Protein AF-N0D622-F1 (afdb_monomer_lite)

Structure (mmCIF, N/CA/C/O backbone):
data_AF-N0D622-F1
#
_entry.id   AF-N0D622-F1
#
loop_
_atom_site.group_PDB
_atom_site.id
_atom_site.type_symbol
_atom_site.label_atom_id
_atom_site.label_alt_id
_atom_site.label_comp_id
_atom_site.label_asym_id
_atom_site.label_entity_id
_atom_site.label_seq_id
_atom_site.pdbx_PDB_ins_code
_atom_site.Cartn_x
_atom_site.Cartn_y
_atom_site.Cartn_z
_atom_site.occupancy
_atom_site.B_iso_or_equiv
_atom_site.auth_seq_id
_atom_site.auth_comp_id
_atom_site.auth_asym_id
_atom_site.auth_atom_id
_atom_site.pdbx_PDB_model_num
ATOM 1 N N . MET A 1 1 ? -23.184 18.259 -24.885 1.00 48.34 1 MET A N 1
ATOM 2 C CA . MET A 1 1 ? -22.056 17.321 -24.709 1.00 48.34 1 MET A CA 1
ATOM 3 C C . MET A 1 1 ? -21.082 17.607 -25.826 1.00 48.34 1 MET A C 1
ATOM 5 O O . MET A 1 1 ? -21.493 17.580 -26.978 1.00 48.34 1 MET A O 1
ATOM 9 N N . ASP A 1 2 ? -19.873 18.021 -25.473 1.00 56.88 2 ASP A N 1
ATOM 10 C CA . ASP A 1 2 ? -18.896 18.590 -26.399 1.00 56.88 2 ASP A CA 1
ATOM 11 C C . ASP A 1 2 ? -18.140 17.472 -27.133 1.00 56.88 2 ASP A C 1
ATOM 13 O O . ASP A 1 2 ? -17.389 16.703 -26.532 1.00 56.88 2 ASP A O 1
ATOM 17 N N . THR A 1 3 ? -18.382 17.340 -28.437 1.00 60.12 3 THR A N 1
ATOM 18 C CA . THR A 1 3 ? -17.798 16.299 -29.298 1.00 60.12 3 THR A CA 1
ATOM 19 C C . THR A 1 3 ? -16.279 16.418 -29.430 1.00 60.12 3 THR A C 1
ATOM 21 O O . THR A 1 3 ? -15.625 15.440 -29.786 1.00 60.12 3 THR A O 1
ATOM 24 N N . SER A 1 4 ? -15.716 17.592 -29.121 1.00 67.75 4 SER A N 1
ATOM 25 C CA . SER A 1 4 ? -14.272 17.848 -29.141 1.00 67.75 4 SER A CA 1
ATOM 26 C C . SER A 1 4 ? -13.534 17.079 -28.034 1.00 67.75 4 SER A C 1
ATOM 28 O O . SER A 1 4 ? -12.530 16.417 -28.299 1.00 67.75 4 SER A O 1
ATOM 30 N N . SER A 1 5 ? -14.094 17.060 -26.816 1.00 71.38 5 SER A N 1
ATOM 31 C CA . SER A 1 5 ? -13.523 16.352 -25.656 1.00 71.38 5 SER A CA 1
ATOM 32 C C . SER A 1 5 ? -13.467 14.842 -25.886 1.00 71.38 5 SER A C 1
ATOM 34 O O . SER A 1 5 ? -12.430 14.218 -25.699 1.00 71.38 5 SER A O 1
ATOM 36 N N . ALA A 1 6 ? -14.556 14.256 -26.393 1.00 71.50 6 ALA A N 1
ATOM 37 C CA . ALA A 1 6 ? -14.631 12.814 -26.626 1.00 71.50 6 ALA A CA 1
ATOM 38 C C . ALA A 1 6 ? -13.652 12.327 -27.711 1.00 71.50 6 ALA A C 1
ATOM 40 O O . ALA A 1 6 ? -13.187 11.186 -27.667 1.00 71.50 6 ALA A O 1
ATOM 41 N N . HIS A 1 7 ? -13.335 13.172 -28.699 1.00 73.62 7 HIS A N 1
ATOM 42 C CA . HIS A 1 7 ? -12.338 12.834 -29.712 1.00 73.62 7 HIS A CA 1
ATOM 43 C C . HIS A 1 7 ? -10.916 12.869 -29.137 1.00 73.62 7 HIS A C 1
ATOM 45 O O . HIS A 1 7 ? -10.130 11.962 -29.419 1.00 73.62 7 HIS A O 1
ATOM 51 N N . GLN A 1 8 ? -10.614 13.869 -28.306 1.00 74.94 8 GLN A N 1
ATOM 52 C CA . GLN A 1 8 ? -9.326 14.012 -27.633 1.00 74.94 8 GLN A CA 1
ATOM 53 C C . GLN A 1 8 ? -9.056 12.846 -26.668 1.00 74.94 8 GLN A C 1
ATOM 55 O O . GLN A 1 8 ? -7.993 12.230 -26.756 1.00 74.94 8 GLN A O 1
ATOM 60 N N . ASP A 1 9 ? -10.047 12.460 -25.859 1.00 81.44 9 ASP A N 1
ATOM 61 C CA . ASP A 1 9 ? -9.951 11.321 -24.933 1.00 81.44 9 ASP A CA 1
ATOM 62 C C . ASP A 1 9 ? -9.655 10.006 -25.675 1.00 81.44 9 ASP A C 1
ATOM 64 O O . ASP A 1 9 ? -8.884 9.157 -25.221 1.00 81.44 9 ASP A O 1
ATOM 68 N N . ARG A 1 10 ? -10.244 9.833 -26.866 1.00 84.19 10 ARG A N 1
ATOM 69 C CA . ARG A 1 10 ? -10.046 8.638 -27.694 1.00 84.19 10 ARG A CA 1
ATOM 70 C C . ARG A 1 10 ? -8.637 8.554 -28.274 1.00 84.19 10 ARG A C 1
ATOM 72 O O . ARG A 1 10 ? -8.064 7.465 -28.328 1.00 84.19 10 ARG A O 1
ATOM 79 N N . GLU A 1 11 ? -8.090 9.679 -28.719 1.00 86.69 11 GLU A N 1
ATOM 80 C CA . GLU A 1 11 ? -6.720 9.742 -29.232 1.00 86.69 11 GLU A CA 1
ATOM 81 C C . GLU A 1 11 ? -5.693 9.534 -28.116 1.00 86.69 11 GLU A C 1
ATOM 83 O O . GLU A 1 11 ? -4.704 8.828 -28.313 1.00 86.69 11 GLU A O 1
ATOM 88 N N . GLU A 1 12 ? -5.945 10.067 -26.922 1.00 86.19 12 GLU A N 1
ATOM 89 C CA . GLU A 1 12 ? -5.096 9.841 -25.752 1.00 86.19 12 GLU A CA 1
ATOM 90 C C . GLU A 1 12 ? -5.105 8.369 -25.315 1.00 86.19 12 GLU 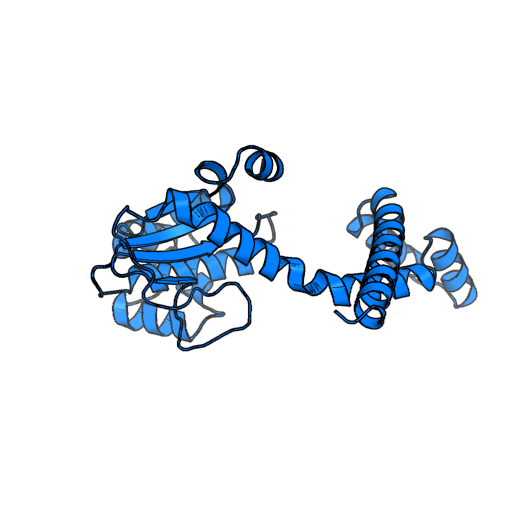A C 1
ATOM 92 O O . GLU A 1 12 ? -4.042 7.763 -25.156 1.00 86.19 12 GLU A O 1
ATOM 97 N N . ALA A 1 13 ? -6.285 7.743 -25.248 1.00 87.31 13 ALA A N 1
ATOM 98 C CA . ALA A 1 13 ? -6.411 6.315 -24.961 1.00 87.31 13 ALA A CA 1
ATOM 99 C C . ALA A 1 13 ? -5.669 5.447 -25.992 1.00 87.31 13 ALA A C 1
ATOM 101 O O . ALA A 1 13 ? -5.009 4.467 -25.637 1.00 87.31 13 ALA A O 1
ATOM 102 N N . LYS A 1 14 ? -5.729 5.821 -27.276 1.00 91.88 14 LYS A N 1
ATOM 103 C CA . LYS A 1 14 ? -5.003 5.127 -28.343 1.00 91.88 14 LYS A CA 1
ATOM 104 C C . LYS A 1 14 ? -3.488 5.270 -28.183 1.00 91.88 14 LYS A C 1
ATOM 106 O O . LYS A 1 14 ? -2.782 4.270 -28.288 1.00 91.88 14 LYS A O 1
ATOM 111 N N . ARG A 1 15 ? -2.988 6.477 -27.886 1.00 90.88 15 ARG A N 1
ATOM 112 C CA . ARG A 1 15 ? -1.558 6.715 -27.609 1.00 90.88 15 ARG A CA 1
ATOM 113 C C . ARG A 1 15 ? -1.070 5.879 -26.432 1.00 90.88 15 ARG A C 1
ATOM 115 O O . ARG A 1 15 ? -0.032 5.232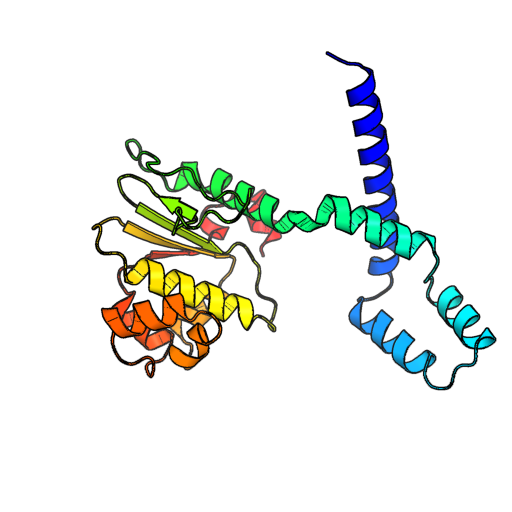 -26.545 1.00 90.88 15 ARG A O 1
ATOM 122 N N . LEU A 1 16 ? -1.838 5.838 -25.344 1.00 92.56 16 LEU A N 1
ATOM 123 C CA . LEU A 1 16 ? -1.512 5.019 -24.183 1.00 92.56 16 LEU A CA 1
ATOM 124 C C . LEU A 1 16 ? -1.490 3.525 -24.527 1.00 92.56 16 LEU A C 1
ATOM 126 O O . LEU A 1 16 ? -0.548 2.829 -24.159 1.00 92.56 16 LEU A O 1
ATOM 130 N N . SER A 1 17 ? -2.489 3.031 -25.263 1.00 94.06 17 SER A N 1
ATOM 131 C CA . SER A 1 17 ? -2.535 1.627 -25.683 1.00 94.06 17 SER A CA 1
ATOM 132 C C . SER A 1 17 ? -1.315 1.242 -26.521 1.00 94.06 17 SER A C 1
ATOM 134 O O . SER A 1 17 ? -0.745 0.175 -26.303 1.00 94.06 17 SER A O 1
ATOM 136 N N . THR A 1 18 ? -0.897 2.101 -27.455 1.00 95.12 18 THR A N 1
ATOM 137 C CA . THR A 1 18 ? 0.317 1.877 -28.250 1.00 95.12 18 THR A CA 1
ATOM 138 C C . THR A 1 18 ? 1.559 1.867 -27.363 1.00 95.12 18 THR A C 1
ATOM 140 O O . THR A 1 18 ? 2.354 0.935 -27.447 1.00 95.12 18 THR A O 1
ATOM 143 N N . ALA A 1 19 ? 1.698 2.849 -26.467 1.00 94.69 19 ALA A N 1
ATOM 144 C CA . ALA A 1 19 ? 2.833 2.940 -25.553 1.00 94.69 19 ALA A CA 1
ATOM 145 C C . ALA A 1 19 ? 2.953 1.696 -24.656 1.00 94.69 19 ALA A C 1
ATOM 147 O O . ALA A 1 19 ? 4.032 1.123 -24.518 1.00 94.69 19 ALA A O 1
ATOM 148 N N . VAL A 1 20 ? 1.836 1.227 -24.091 1.00 95.06 20 VAL A N 1
ATOM 149 C CA . VAL A 1 20 ? 1.795 -0.016 -23.306 1.00 95.06 20 VAL A CA 1
ATOM 150 C C . VAL A 1 20 ? 2.178 -1.220 -24.165 1.00 95.06 20 VAL A C 1
ATOM 152 O O . VAL A 1 20 ? 2.920 -2.074 -23.689 1.00 95.06 20 VAL A O 1
ATOM 155 N N . GLY A 1 21 ? 1.734 -1.279 -25.424 1.00 95.75 21 GLY A N 1
ATOM 156 C CA . GLY A 1 21 ? 2.122 -2.330 -26.368 1.00 95.75 21 GLY A CA 1
ATOM 157 C C . GLY A 1 21 ? 3.634 -2.396 -26.606 1.00 95.75 21 GLY A C 1
ATOM 158 O O . GLY A 1 21 ? 4.215 -3.474 -26.505 1.00 95.75 21 GLY A O 1
ATOM 159 N N . VAL A 1 22 ? 4.283 -1.249 -26.837 1.00 95.50 22 VAL A N 1
ATOM 160 C CA . VAL A 1 22 ? 5.747 -1.153 -27.013 1.00 95.50 22 VAL A CA 1
ATOM 161 C C . VAL A 1 22 ? 6.488 -1.631 -25.761 1.00 95.50 22 VAL A C 1
ATOM 163 O O . VAL A 1 22 ? 7.429 -2.420 -25.849 1.00 95.50 22 VAL A O 1
ATOM 166 N N . LEU A 1 23 ? 6.046 -1.194 -24.577 1.00 94.62 23 LEU A N 1
ATOM 167 C CA . LEU A 1 23 ? 6.647 -1.620 -23.311 1.00 94.62 23 LEU A CA 1
ATOM 168 C C . LEU A 1 23 ? 6.444 -3.117 -23.055 1.00 94.62 23 LEU A C 1
ATOM 170 O O . LEU A 1 23 ? 7.360 -3.783 -22.576 1.00 94.62 23 LEU A O 1
ATOM 174 N N . ALA A 1 24 ? 5.264 -3.650 -23.375 1.00 93.88 24 ALA A N 1
ATOM 175 C CA . ALA A 1 24 ? 4.956 -5.064 -23.216 1.00 93.88 24 ALA A CA 1
ATOM 176 C C . ALA A 1 24 ? 5.825 -5.940 -24.130 1.00 93.88 24 ALA A C 1
ATOM 178 O O . ALA A 1 24 ? 6.366 -6.934 -23.647 1.00 93.88 24 ALA A O 1
ATOM 179 N N . ASP A 1 25 ? 6.022 -5.559 -25.400 1.00 93.69 25 ASP A N 1
ATOM 180 C CA . ASP A 1 25 ? 6.933 -6.271 -26.310 1.00 93.69 25 ASP A CA 1
ATOM 181 C C . ASP A 1 25 ? 8.351 -6.319 -25.734 1.00 93.69 25 ASP A C 1
ATOM 183 O O . ASP A 1 25 ? 8.925 -7.399 -25.588 1.00 93.69 25 ASP A O 1
ATOM 187 N N . PHE A 1 26 ? 8.881 -5.169 -25.303 1.00 93.00 26 PHE A N 1
ATOM 188 C CA . PHE A 1 26 ? 10.213 -5.088 -24.707 1.00 93.00 26 PHE A CA 1
ATOM 189 C C . PHE A 1 26 ? 10.352 -5.980 -23.461 1.00 93.00 26 PHE A C 1
ATOM 191 O O . PHE A 1 26 ? 11.300 -6.758 -23.353 1.00 93.00 26 PHE A O 1
ATOM 198 N N . LEU A 1 27 ? 9.387 -5.908 -22.536 1.00 92.31 27 LEU A N 1
ATOM 199 C CA . LEU A 1 27 ? 9.393 -6.676 -21.285 1.00 92.31 27 LEU A CA 1
ATOM 200 C C . LEU A 1 27 ? 9.145 -8.179 -21.486 1.00 92.31 27 LEU A C 1
ATOM 202 O O . LEU A 1 27 ? 9.518 -8.973 -20.623 1.00 92.31 27 LEU A O 1
ATOM 206 N N . SER A 1 28 ? 8.525 -8.585 -22.597 1.00 92.75 28 SER A N 1
ATOM 207 C CA . SER A 1 28 ? 8.244 -9.996 -22.893 1.00 92.75 28 SER A CA 1
ATOM 208 C C . SER A 1 28 ? 9.483 -10.789 -23.322 1.00 92.75 28 SER A C 1
ATOM 210 O O . SER A 1 28 ? 9.522 -12.007 -23.158 1.00 92.75 28 SER A O 1
ATOM 212 N N . ARG A 1 29 ? 10.513 -10.108 -23.840 1.00 89.81 29 ARG A N 1
ATOM 213 C CA . ARG A 1 29 ? 11.723 -10.738 -24.395 1.00 89.81 29 ARG A CA 1
ATOM 214 C C . ARG A 1 29 ? 12.601 -11.371 -23.324 1.00 89.81 29 ARG A C 1
ATOM 216 O O . ARG A 1 29 ? 13.186 -12.425 -23.548 1.00 89.81 29 ARG A O 1
ATOM 223 N N . GLN A 1 30 ? 12.717 -10.708 -22.177 1.00 90.12 30 GLN A N 1
ATOM 224 C CA . GLN A 1 30 ? 13.468 -11.181 -21.018 1.00 90.12 30 GLN A CA 1
ATOM 225 C C . GLN A 1 30 ? 13.114 -10.354 -19.770 1.00 90.12 30 GLN A C 1
ATOM 227 O O . GLN A 1 30 ? 12.693 -9.202 -19.897 1.00 90.12 30 GLN A O 1
ATOM 232 N N . PRO A 1 31 ? 13.335 -10.884 -18.552 1.00 90.75 31 PRO A N 1
ATOM 233 C CA . PRO A 1 31 ? 13.162 -10.119 -17.321 1.00 90.75 31 PRO A CA 1
ATOM 234 C C . PRO A 1 31 ? 13.972 -8.817 -17.333 1.00 90.75 31 PRO A C 1
ATOM 236 O O . PRO A 1 31 ? 15.175 -8.837 -17.593 1.00 90.75 31 PRO A O 1
ATOM 239 N N . LEU A 1 32 ? 13.334 -7.695 -16.978 1.00 90.56 32 LEU A N 1
ATOM 240 C CA . LEU A 1 32 ? 13.948 -6.360 -17.027 1.00 90.56 32 LEU A CA 1
ATOM 241 C C . LEU A 1 32 ? 15.300 -6.298 -16.303 1.00 90.56 32 LEU A C 1
ATOM 243 O O . LEU A 1 32 ? 16.255 -5.743 -16.831 1.00 90.56 32 LEU A O 1
ATOM 247 N N . THR A 1 33 ? 15.409 -6.900 -15.118 1.00 90.69 33 THR A N 1
ATOM 248 C CA . THR A 1 33 ? 16.664 -6.920 -14.352 1.00 90.69 33 THR A CA 1
ATOM 249 C C . THR A 1 33 ? 17.803 -7.599 -15.114 1.00 90.69 33 THR A C 1
ATOM 251 O O . THR A 1 33 ? 18.931 -7.122 -15.059 1.00 90.69 33 THR A O 1
ATOM 254 N N . LEU A 1 34 ? 17.519 -8.674 -15.856 1.00 91.94 34 LEU A N 1
ATOM 255 C CA . LEU A 1 34 ? 18.522 -9.351 -16.682 1.00 91.94 34 LEU A CA 1
ATOM 256 C C . LEU A 1 34 ? 18.876 -8.524 -17.920 1.00 91.94 34 LEU A C 1
ATOM 258 O O . LEU A 1 34 ? 20.051 -8.428 -18.266 1.00 91.94 34 LEU A O 1
ATOM 262 N N . ALA A 1 35 ? 17.882 -7.878 -18.540 1.00 91.12 35 ALA A N 1
ATOM 263 C CA . ALA A 1 35 ? 18.111 -6.969 -19.661 1.00 91.12 35 ALA A CA 1
ATOM 264 C C . ALA A 1 35 ? 19.062 -5.829 -19.282 1.00 91.12 35 ALA A C 1
ATOM 266 O O . ALA A 1 35 ? 20.025 -5.558 -19.997 1.00 91.12 35 ALA A O 1
ATOM 267 N N . LEU A 1 36 ? 18.806 -5.193 -18.135 1.00 94.12 36 LEU A N 1
ATOM 268 C CA . LEU A 1 36 ? 19.616 -4.089 -17.633 1.00 94.12 36 LEU A CA 1
ATOM 269 C C . LEU A 1 36 ? 21.019 -4.554 -17.237 1.00 94.12 36 LEU A C 1
ATOM 271 O O . LEU A 1 36 ? 21.982 -3.947 -17.685 1.00 94.12 36 LEU A O 1
ATOM 275 N N . ALA A 1 37 ? 21.157 -5.665 -16.508 1.00 94.75 37 ALA A N 1
ATOM 276 C CA . ALA A 1 37 ? 22.472 -6.198 -16.142 1.00 94.75 37 ALA A CA 1
ATOM 277 C C . ALA A 1 37 ? 23.321 -6.569 -17.375 1.00 94.75 37 ALA A C 1
ATOM 279 O O . ALA A 1 37 ? 24.530 -6.339 -17.410 1.00 94.75 37 ALA A O 1
ATOM 280 N N . SER A 1 38 ? 22.692 -7.118 -18.421 1.00 94.19 38 SER A N 1
ATOM 281 C CA . SER A 1 38 ? 23.370 -7.407 -19.689 1.00 94.19 38 SER A CA 1
ATOM 282 C C . SER A 1 38 ? 23.829 -6.129 -20.396 1.00 94.19 38 SER A C 1
ATOM 284 O O . SER A 1 38 ? 24.959 -6.074 -20.882 1.00 94.19 38 SER A O 1
ATOM 286 N N . LEU A 1 39 ? 22.981 -5.097 -20.434 1.00 95.00 39 LEU A N 1
ATOM 287 C CA . LEU A 1 39 ? 23.336 -3.782 -20.969 1.00 95.00 39 LEU A CA 1
ATOM 288 C C . LEU A 1 39 ? 24.495 -3.152 -20.189 1.00 95.00 39 LEU A C 1
ATOM 290 O O . LEU A 1 39 ? 25.460 -2.720 -20.809 1.00 95.00 39 LEU A O 1
ATOM 294 N N . GLU A 1 40 ? 24.430 -3.148 -18.857 1.00 96.94 40 GLU A N 1
ATOM 295 C CA . GLU A 1 40 ? 25.484 -2.633 -17.973 1.00 96.94 40 GLU A CA 1
ATOM 296 C C . GLU A 1 40 ? 26.837 -3.280 -18.284 1.00 96.94 40 GLU A C 1
ATOM 298 O O . GLU A 1 40 ? 27.818 -2.573 -18.503 1.00 96.94 40 GLU A O 1
ATOM 303 N N . HIS A 1 41 ? 26.876 -4.611 -18.397 1.00 96.94 41 HIS A N 1
ATOM 304 C CA . HIS A 1 41 ? 28.104 -5.333 -18.723 1.00 96.94 41 HIS A CA 1
ATOM 305 C C . HIS A 1 41 ? 28.615 -5.035 -20.140 1.00 96.94 41 HIS A C 1
ATOM 307 O O . HIS A 1 41 ? 29.811 -4.862 -20.347 1.00 96.94 41 HIS A O 1
ATOM 313 N N . ARG A 1 42 ? 27.724 -4.950 -21.136 1.00 95.06 42 ARG A N 1
ATOM 314 C CA . ARG A 1 42 ? 28.108 -4.668 -22.531 1.00 95.06 42 ARG A CA 1
ATOM 315 C C . ARG A 1 42 ? 28.600 -3.237 -22.741 1.00 95.06 42 ARG A C 1
ATOM 317 O O . ARG A 1 42 ? 29.379 -3.005 -23.660 1.00 95.06 42 ARG A O 1
ATOM 324 N N . LEU A 1 43 ? 28.109 -2.289 -21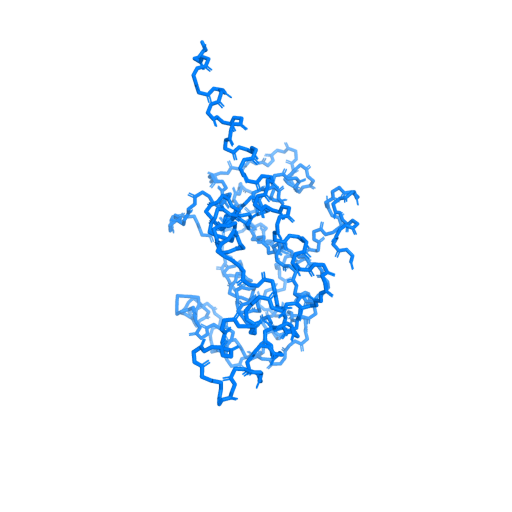.945 1.00 96.50 43 LEU A N 1
ATOM 325 C CA . LEU A 1 43 ? 28.501 -0.880 -22.012 1.00 96.50 43 LEU A CA 1
ATOM 326 C C . LEU A 1 43 ? 29.875 -0.620 -21.381 1.00 96.50 43 LEU A C 1
ATOM 328 O O . LEU A 1 43 ? 30.484 0.413 -21.663 1.00 96.50 43 LEU A O 1
ATOM 332 N N . GLU A 1 44 ? 30.384 -1.534 -20.556 1.00 96.44 44 GLU A N 1
ATOM 333 C CA . GLU A 1 44 ? 31.706 -1.415 -19.949 1.00 96.44 44 GLU A CA 1
ATOM 334 C C . GLU A 1 44 ? 32.802 -1.340 -21.029 1.00 96.44 44 GLU A C 1
ATOM 336 O O . GLU A 1 44 ? 33.004 -2.263 -21.815 1.00 96.44 44 GLU A O 1
ATOM 341 N N . GLY A 1 45 ? 33.504 -0.203 -21.094 1.00 95.69 45 GLY A N 1
ATOM 342 C CA . GLY A 1 45 ? 34.573 0.037 -22.071 1.00 95.69 45 GLY A CA 1
ATOM 343 C C . GLY A 1 45 ? 34.109 0.327 -23.506 1.00 95.69 45 GLY A C 1
ATOM 344 O O . GLY A 1 45 ? 34.957 0.453 -24.389 1.00 95.69 45 GLY A O 1
ATOM 345 N N . ALA A 1 46 ? 32.801 0.454 -23.760 1.00 95.50 46 ALA A N 1
ATOM 346 C CA . ALA A 1 46 ? 32.275 0.764 -25.087 1.00 95.50 46 ALA A CA 1
ATOM 347 C C . ALA A 1 46 ? 32.539 2.229 -25.489 1.00 95.50 46 ALA A C 1
ATOM 349 O O . ALA A 1 46 ? 32.332 3.159 -24.708 1.00 95.50 46 ALA A O 1
ATOM 350 N N . ASP A 1 47 ? 32.951 2.444 -26.739 1.00 94.50 47 ASP A N 1
ATOM 351 C CA . ASP A 1 47 ? 33.002 3.771 -27.360 1.00 94.50 47 ASP A CA 1
ATOM 352 C C . ASP A 1 47 ? 31.637 4.180 -27.950 1.00 94.50 47 ASP A C 1
ATOM 354 O O . ASP A 1 47 ? 30.684 3.400 -27.977 1.00 94.50 47 ASP A O 1
ATOM 358 N N . GLY A 1 48 ? 31.524 5.414 -28.450 1.00 90.88 48 GLY A N 1
ATOM 359 C CA . GLY A 1 48 ? 30.251 5.950 -28.948 1.00 90.88 48 GLY A CA 1
ATOM 360 C C . GLY A 1 48 ? 29.611 5.128 -30.076 1.00 90.88 48 GLY A C 1
ATOM 361 O O . GLY A 1 48 ? 28.391 4.981 -30.098 1.00 90.88 48 GLY A O 1
ATOM 362 N N . MET A 1 49 ? 30.406 4.545 -30.981 1.00 92.81 49 MET A N 1
ATOM 363 C CA . MET A 1 49 ? 29.874 3.683 -32.046 1.00 92.81 49 MET A CA 1
ATOM 364 C C . MET A 1 49 ? 29.351 2.362 -31.477 1.00 92.81 49 MET A C 1
ATOM 366 O O . MET A 1 49 ? 28.273 1.903 -31.857 1.00 92.81 49 MET A O 1
ATOM 370 N N . ASN A 1 50 ? 30.083 1.766 -30.532 1.00 93.00 50 ASN A N 1
ATOM 371 C CA . ASN A 1 50 ? 29.658 0.540 -29.871 1.00 93.00 50 ASN A CA 1
ATOM 372 C C . ASN A 1 50 ? 28.413 0.746 -29.009 1.00 93.00 50 ASN A C 1
ATOM 374 O O . ASN A 1 50 ? 27.548 -0.124 -29.015 1.00 93.00 50 ASN A O 1
ATOM 378 N N . VAL A 1 51 ? 28.272 1.887 -28.329 1.00 94.81 51 VAL A N 1
ATOM 379 C CA . VAL A 1 51 ? 27.058 2.221 -27.564 1.00 94.81 51 VAL A CA 1
ATOM 380 C C . VAL A 1 51 ? 25.828 2.252 -28.471 1.00 94.81 51 VAL A C 1
ATOM 382 O O . VAL A 1 51 ? 24.814 1.647 -28.125 1.00 94.81 51 VAL A O 1
ATOM 385 N N . MET A 1 52 ? 25.920 2.890 -29.644 1.00 91.00 52 MET A N 1
ATOM 386 C CA . MET A 1 52 ? 24.806 2.932 -30.602 1.00 91.00 52 MET A CA 1
ATOM 387 C C . MET A 1 52 ? 24.401 1.527 -31.055 1.00 91.00 52 MET A C 1
ATOM 389 O O . MET A 1 52 ? 23.225 1.175 -30.990 1.00 91.00 52 MET A O 1
ATOM 393 N N . ARG A 1 53 ? 25.379 0.685 -31.407 1.00 93.69 53 ARG A N 1
ATOM 394 C CA . ARG A 1 53 ? 25.123 -0.712 -31.783 1.00 93.69 53 ARG A CA 1
ATOM 395 C C . ARG A 1 53 ? 24.519 -1.522 -30.631 1.00 93.69 53 ARG A C 1
ATOM 397 O O . ARG A 1 53 ? 23.592 -2.295 -30.837 1.00 93.69 53 ARG A O 1
ATOM 404 N N . ILE A 1 54 ? 25.022 -1.347 -29.407 1.00 95.06 54 ILE A N 1
ATOM 405 C CA . ILE A 1 54 ? 24.499 -2.033 -28.216 1.00 95.06 54 ILE A CA 1
ATOM 406 C C . ILE A 1 54 ? 23.039 -1.650 -27.959 1.00 95.06 54 ILE A C 1
ATOM 408 O O . ILE A 1 54 ? 22.240 -2.529 -27.625 1.00 95.06 54 ILE A O 1
ATOM 412 N N . ALA A 1 55 ? 22.694 -0.369 -28.109 1.00 92.25 55 ALA A N 1
ATOM 413 C CA . ALA A 1 55 ? 21.327 0.117 -27.968 1.00 92.25 55 ALA A CA 1
ATOM 414 C C . ALA A 1 55 ? 20.395 -0.494 -29.028 1.00 92.25 55 ALA A C 1
ATOM 416 O O . ALA A 1 55 ? 19.341 -1.019 -28.666 1.00 92.25 55 ALA A O 1
ATOM 417 N N . GLU A 1 56 ? 20.805 -0.507 -30.300 1.00 91.12 56 GLU A N 1
ATOM 418 C CA . GLU A 1 56 ? 20.052 -1.127 -31.401 1.00 91.12 56 GLU A CA 1
ATOM 419 C C . GLU A 1 56 ? 19.832 -2.631 -31.181 1.00 91.12 56 GLU A C 1
ATOM 421 O O . GLU A 1 56 ? 18.687 -3.085 -31.183 1.00 91.12 56 GLU A O 1
ATOM 426 N N . ASP A 1 57 ? 20.899 -3.386 -30.884 1.00 92.25 57 ASP A N 1
ATOM 427 C CA . ASP A 1 57 ? 20.850 -4.831 -30.597 1.00 92.25 57 ASP A CA 1
ATOM 428 C C . ASP A 1 57 ? 19.927 -5.162 -29.411 1.00 92.25 57 ASP A C 1
ATOM 430 O O . ASP A 1 57 ? 19.400 -6.269 -29.296 1.00 92.25 57 ASP A O 1
ATOM 434 N N . SER A 1 58 ? 19.769 -4.211 -28.488 1.00 91.75 58 SER A N 1
ATOM 435 C CA . SER A 1 58 ? 18.951 -4.360 -27.283 1.00 91.75 58 SER A CA 1
ATOM 436 C C . SER A 1 58 ? 17.567 -3.726 -27.429 1.00 91.75 58 SER A C 1
ATOM 438 O O . SER A 1 58 ? 16.831 -3.669 -26.448 1.00 91.75 58 SER A O 1
ATOM 440 N N . HIS A 1 59 ? 17.207 -3.245 -28.625 1.00 90.69 59 HIS A N 1
ATOM 441 C CA . HIS A 1 59 ? 15.949 -2.551 -28.918 1.00 90.69 59 HIS A CA 1
ATOM 442 C C . HIS A 1 59 ? 15.683 -1.314 -28.037 1.00 90.69 59 HIS A C 1
ATOM 444 O O . HIS A 1 59 ? 14.536 -0.925 -27.812 1.00 90.69 59 HIS A O 1
ATOM 450 N N . VAL A 1 60 ? 16.744 -0.661 -27.558 1.00 92.50 60 VAL A N 1
ATOM 451 C CA . VAL A 1 60 ? 16.671 0.605 -26.821 1.00 92.50 60 VAL A CA 1
ATOM 452 C C . VAL A 1 60 ? 16.624 1.748 -27.832 1.00 92.50 60 VAL A C 1
ATOM 454 O O . VAL A 1 60 ? 17.631 2.371 -28.158 1.00 92.50 60 VAL A O 1
ATOM 457 N N . VAL A 1 61 ? 15.427 1.996 -28.361 1.00 90.88 61 VAL A N 1
ATOM 458 C CA . VAL A 1 61 ? 15.155 3.032 -29.369 1.00 90.88 61 VAL A CA 1
ATOM 459 C C . VAL A 1 61 ? 14.381 4.214 -28.764 1.00 90.88 61 VAL A C 1
ATOM 461 O O . VAL A 1 61 ? 13.717 4.042 -27.740 1.00 90.88 61 VAL A O 1
ATOM 464 N N . PRO A 1 62 ? 14.402 5.418 -29.374 1.00 93.38 62 PRO A N 1
ATOM 465 C CA . PRO A 1 62 ? 13.688 6.588 -28.845 1.00 93.38 62 PRO A CA 1
ATOM 466 C C . PRO A 1 62 ? 12.194 6.352 -28.567 1.00 93.38 62 PRO A C 1
ATOM 468 O O . PRO A 1 62 ? 11.654 6.881 -27.597 1.00 93.38 62 PRO A O 1
ATOM 471 N N . GLU A 1 63 ? 11.539 5.516 -29.377 1.00 94.69 63 GLU A N 1
ATOM 472 C CA . GLU A 1 63 ? 10.134 5.128 -29.201 1.00 94.69 63 GLU A CA 1
ATOM 473 C C . GLU A 1 63 ? 9.877 4.385 -27.881 1.00 94.69 63 GLU A C 1
ATOM 475 O O . GLU A 1 63 ? 8.843 4.604 -27.246 1.00 94.69 63 GLU A O 1
ATOM 480 N N . LEU A 1 64 ? 10.829 3.566 -27.418 1.00 95.00 64 LEU A N 1
ATOM 481 C CA . LEU A 1 64 ? 10.733 2.873 -26.132 1.00 95.00 64 LEU A CA 1
ATOM 482 C C . LEU A 1 64 ? 10.707 3.881 -24.978 1.00 95.00 64 LEU A C 1
ATOM 484 O O . LEU A 1 64 ? 9.873 3.781 -24.079 1.00 95.00 64 LEU A O 1
ATOM 488 N N . LEU A 1 65 ? 11.593 4.881 -25.021 1.00 94.75 65 LEU A N 1
ATOM 489 C CA . LEU A 1 65 ? 11.675 5.917 -23.992 1.00 94.75 65 LEU A CA 1
ATOM 490 C C . LEU A 1 65 ? 10.440 6.828 -24.002 1.00 94.75 65 LEU A C 1
ATOM 492 O O . LEU A 1 65 ? 9.886 7.120 -22.943 1.00 94.75 65 LEU A O 1
ATOM 496 N N . ALA A 1 66 ? 9.976 7.239 -25.185 1.00 94.88 66 ALA A N 1
ATOM 497 C CA . ALA A 1 66 ? 8.748 8.019 -25.322 1.00 94.88 66 ALA A CA 1
ATOM 498 C C . ALA A 1 66 ? 7.538 7.254 -24.761 1.00 94.88 66 ALA A C 1
ATOM 500 O O . ALA A 1 66 ? 6.783 7.797 -23.955 1.00 94.88 66 ALA A O 1
ATOM 501 N N . SER A 1 67 ? 7.414 5.966 -25.099 1.00 95.00 67 SER A N 1
ATOM 502 C CA . SER A 1 67 ? 6.361 5.087 -24.580 1.00 95.00 67 SER A CA 1
ATOM 503 C C . SER A 1 67 ? 6.436 4.934 -23.060 1.00 95.00 67 SER A C 1
ATOM 505 O O . SER A 1 67 ? 5.407 4.975 -22.385 1.00 95.00 67 SER A O 1
ATOM 507 N N . ALA A 1 68 ? 7.644 4.824 -22.497 1.00 93.62 68 ALA A N 1
ATOM 508 C CA . ALA A 1 68 ? 7.848 4.782 -21.052 1.00 93.62 68 ALA A CA 1
ATOM 509 C C . ALA A 1 68 ? 7.376 6.072 -20.363 1.00 93.62 68 ALA A C 1
ATOM 511 O O . ALA A 1 68 ? 6.729 5.997 -19.317 1.00 93.62 68 ALA A O 1
ATOM 512 N N . PHE A 1 69 ? 7.648 7.247 -20.944 1.00 93.19 69 PHE A N 1
ATOM 513 C CA . PHE A 1 69 ? 7.150 8.517 -20.412 1.00 93.19 69 PHE A CA 1
ATOM 514 C C . PHE A 1 69 ? 5.627 8.627 -20.503 1.00 93.19 69 PHE A C 1
ATOM 516 O O . PHE A 1 69 ? 5.002 8.930 -19.489 1.00 93.19 69 PHE A O 1
ATOM 523 N N . THR A 1 70 ? 5.029 8.301 -21.653 1.00 92.62 70 THR A N 1
ATOM 524 C CA . THR A 1 70 ? 3.567 8.299 -21.827 1.00 92.62 70 THR A CA 1
ATOM 525 C C . THR A 1 70 ? 2.889 7.366 -20.826 1.00 92.62 70 THR A C 1
ATOM 527 O O . THR A 1 70 ? 1.973 7.770 -20.115 1.00 92.62 70 THR A O 1
ATOM 530 N N . ALA A 1 71 ? 3.372 6.128 -20.701 1.00 90.88 71 ALA A N 1
ATOM 531 C CA . ALA A 1 71 ? 2.819 5.182 -19.742 1.00 90.88 71 ALA A CA 1
ATOM 532 C C . ALA A 1 71 ? 3.001 5.665 -18.299 1.00 90.88 71 ALA A C 1
ATOM 534 O O . ALA A 1 71 ? 2.087 5.524 -17.494 1.00 90.88 71 ALA A O 1
ATOM 535 N N . ARG A 1 72 ? 4.148 6.260 -17.948 1.00 90.00 72 ARG A N 1
ATOM 536 C CA . ARG A 1 72 ? 4.377 6.804 -16.602 1.00 90.00 72 ARG A CA 1
ATOM 537 C C . ARG A 1 72 ? 3.426 7.952 -16.274 1.00 90.00 72 ARG A C 1
ATOM 539 O O . ARG A 1 72 ? 2.956 8.021 -15.143 1.00 90.00 72 ARG A O 1
ATOM 546 N N . GLU A 1 73 ? 3.172 8.845 -17.219 1.00 87.00 73 GLU A N 1
ATOM 547 C CA . GLU A 1 73 ? 2.274 9.983 -17.026 1.00 87.00 73 GLU A CA 1
ATOM 548 C C . GLU A 1 73 ? 0.830 9.517 -16.808 1.00 87.00 73 GLU A C 1
ATOM 550 O O . GLU A 1 73 ? 0.195 9.920 -15.834 1.00 87.00 73 GLU A O 1
ATOM 555 N N . SER A 1 74 ? 0.346 8.582 -17.632 1.00 82.62 74 SER A N 1
ATOM 556 C CA . SER A 1 74 ? -1.038 8.102 -17.543 1.00 82.62 74 SER A CA 1
ATOM 557 C C . SER A 1 74 ? -1.262 7.028 -16.468 1.00 82.62 74 SER A C 1
ATOM 559 O O . SER A 1 74 ? -2.325 6.979 -15.853 1.00 82.62 74 SER A O 1
ATOM 561 N N . LEU A 1 75 ? -0.286 6.147 -16.220 1.00 87.38 75 LEU A N 1
ATOM 562 C CA . LEU A 1 75 ? -0.413 4.987 -15.318 1.00 87.38 75 LEU A CA 1
ATOM 563 C C . LEU A 1 75 ? 0.367 5.142 -14.010 1.00 87.38 75 LEU A C 1
ATOM 565 O O . LEU A 1 75 ? 0.288 4.270 -13.144 1.00 87.38 75 LEU A O 1
ATOM 569 N N . GLY A 1 76 ? 1.094 6.245 -13.813 1.00 81.81 76 GLY A N 1
ATOM 570 C CA . GLY A 1 76 ? 1.900 6.480 -12.609 1.00 81.81 76 GLY A CA 1
ATOM 571 C C . GLY A 1 76 ? 1.097 6.455 -11.305 1.00 81.81 76 GLY A C 1
ATOM 572 O O . GLY A 1 76 ? 1.663 6.222 -10.239 1.00 81.81 76 GLY A O 1
ATOM 573 N N . ARG A 1 77 ? -0.227 6.630 -11.391 1.00 82.75 77 ARG A N 1
ATOM 574 C CA . ARG A 1 77 ? -1.173 6.589 -10.266 1.00 82.75 77 ARG A CA 1
ATOM 575 C C . ARG A 1 77 ? -2.021 5.319 -10.210 1.00 82.75 77 ARG A C 1
ATOM 577 O O . ARG A 1 77 ? -3.010 5.273 -9.485 1.00 82.75 77 ARG A O 1
ATOM 584 N N . ILE A 1 78 ? -1.641 4.258 -10.925 1.00 88.25 78 ILE A N 1
ATOM 585 C CA . ILE A 1 78 ? -2.377 2.983 -10.898 1.00 88.25 78 ILE A CA 1
ATOM 586 C C . ILE A 1 78 ? -2.488 2.404 -9.480 1.00 88.25 78 ILE A C 1
ATOM 588 O O . ILE A 1 78 ? -3.476 1.757 -9.154 1.00 88.25 78 ILE A O 1
ATOM 592 N N . ASN A 1 79 ? -1.512 2.683 -8.612 1.00 84.88 79 ASN A N 1
ATOM 593 C CA . ASN A 1 79 ? -1.566 2.284 -7.209 1.00 84.88 79 ASN A CA 1
ATOM 594 C C . ASN A 1 79 ? -2.725 2.960 -6.453 1.00 84.88 79 ASN A C 1
ATOM 596 O O . ASN A 1 79 ? -3.372 2.302 -5.643 1.00 84.88 79 ASN A O 1
ATOM 600 N N . ASP A 1 80 ? -3.023 4.228 -6.747 1.00 88.19 80 ASP A N 1
ATOM 601 C CA . ASP A 1 80 ? -4.151 4.950 -6.143 1.00 88.19 80 ASP A CA 1
ATOM 602 C C . ASP A 1 80 ? -5.482 4.358 -6.624 1.00 88.19 80 ASP A C 1
ATOM 604 O O . ASP A 1 80 ? -6.402 4.171 -5.832 1.00 88.19 80 ASP A O 1
ATOM 608 N N . LEU A 1 81 ? -5.563 3.993 -7.911 1.00 89.88 81 LEU A N 1
ATOM 609 C CA . LEU A 1 81 ? -6.733 3.317 -8.477 1.00 89.88 81 LEU A CA 1
ATOM 610 C C . LEU A 1 81 ? -6.957 1.944 -7.832 1.00 89.88 81 LEU A C 1
ATOM 612 O O . LEU A 1 81 ? -8.067 1.648 -7.403 1.00 89.88 81 LEU A O 1
ATOM 616 N N . ILE A 1 82 ? -5.906 1.122 -7.724 1.00 89.81 82 ILE A N 1
ATOM 617 C CA . ILE A 1 82 ? -5.966 -0.176 -7.033 1.00 89.81 82 ILE A CA 1
ATOM 618 C C . ILE A 1 82 ? -6.435 0.022 -5.591 1.00 89.81 82 ILE A C 1
ATOM 620 O O . ILE A 1 82 ? -7.278 -0.737 -5.118 1.00 89.81 82 ILE A O 1
ATOM 624 N N . HIS A 1 83 ? -5.923 1.051 -4.909 1.00 90.81 83 HIS A N 1
ATOM 625 C CA . HIS A 1 83 ? -6.312 1.368 -3.543 1.00 90.81 83 HIS A CA 1
ATOM 626 C C . HIS A 1 83 ? -7.803 1.715 -3.427 1.00 90.81 83 HIS A C 1
ATOM 628 O O . HIS A 1 83 ? -8.532 1.077 -2.669 1.00 90.81 83 HIS A O 1
ATOM 634 N N . ALA A 1 84 ? -8.276 2.655 -4.248 1.00 92.25 84 ALA A N 1
ATOM 635 C CA . ALA A 1 84 ? -9.674 3.064 -4.286 1.00 92.25 84 ALA A CA 1
ATOM 636 C C . ALA A 1 84 ? -10.616 1.900 -4.626 1.00 92.25 84 ALA A C 1
ATOM 638 O O . ALA A 1 84 ? -11.609 1.685 -3.932 1.00 92.25 84 ALA A O 1
ATOM 639 N N . CYS A 1 85 ? -10.297 1.125 -5.667 1.00 92.38 85 CYS A N 1
ATOM 640 C CA . CYS A 1 85 ? -11.089 -0.035 -6.067 1.00 92.38 85 CYS A CA 1
ATOM 641 C C . CYS A 1 85 ? -11.102 -1.111 -4.981 1.00 92.38 85 CYS A C 1
ATOM 643 O O . CYS A 1 85 ? -12.159 -1.666 -4.699 1.00 92.38 85 CYS A O 1
ATOM 645 N N . GLY A 1 86 ? -9.955 -1.387 -4.354 1.00 91.69 86 GLY A N 1
ATOM 646 C CA . GLY A 1 86 ? -9.857 -2.349 -3.261 1.00 91.69 86 GLY A CA 1
ATOM 647 C C . GLY A 1 86 ? -10.772 -1.981 -2.097 1.00 91.69 86 GLY A C 1
ATOM 648 O O . GLY A 1 86 ? -11.534 -2.827 -1.644 1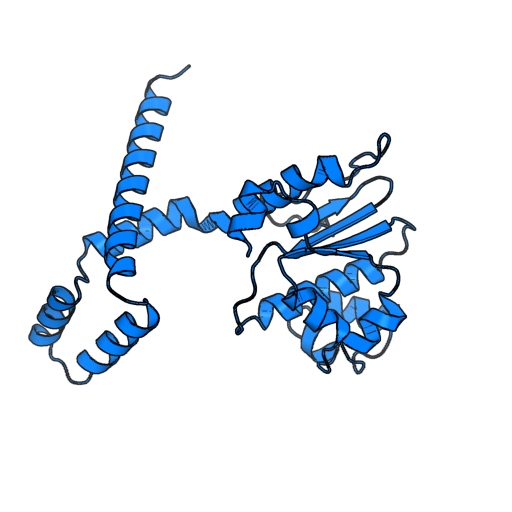.00 91.69 86 GLY A O 1
ATOM 649 N N . ILE A 1 87 ? -10.770 -0.713 -1.674 1.00 93.12 87 ILE A N 1
ATOM 650 C CA . ILE A 1 87 ? -11.686 -0.229 -0.633 1.00 93.12 87 ILE A CA 1
ATOM 651 C C . ILE A 1 87 ? -13.139 -0.383 -1.092 1.00 93.12 87 ILE A C 1
ATOM 653 O O . ILE A 1 87 ? -13.921 -1.061 -0.432 1.00 93.12 87 ILE A O 1
ATOM 657 N N . LEU A 1 88 ? -13.504 0.197 -2.240 1.00 93.75 88 LEU A N 1
ATOM 658 C CA . LEU A 1 88 ? -14.894 0.238 -2.710 1.00 93.75 88 LEU A CA 1
ATOM 659 C C . LEU A 1 88 ? -15.508 -1.150 -2.936 1.00 93.75 88 LEU A C 1
ATOM 661 O O . LEU A 1 88 ? -16.701 -1.319 -2.706 1.00 93.75 88 LEU A O 1
ATOM 665 N N . LEU A 1 89 ? -14.713 -2.133 -3.365 1.00 93.00 89 LEU A N 1
ATOM 666 C CA . LEU A 1 89 ? -15.176 -3.512 -3.543 1.00 93.00 89 LEU A CA 1
ATOM 667 C C . LEU A 1 89 ? -15.344 -4.259 -2.216 1.00 93.00 89 LEU A C 1
ATOM 669 O O . LEU A 1 89 ? -16.133 -5.193 -2.154 1.00 93.00 89 LEU A O 1
ATOM 673 N N . VAL A 1 90 ? -14.624 -3.862 -1.166 1.00 92.94 90 VAL A N 1
ATOM 674 C CA . VAL A 1 90 ? -14.679 -4.510 0.152 1.00 92.94 90 VAL A CA 1
ATOM 675 C C . VAL A 1 90 ? -15.772 -3.910 1.033 1.00 92.94 90 VAL A C 1
ATOM 677 O O . VAL A 1 90 ? -16.378 -4.641 1.813 1.00 92.94 90 VAL A O 1
ATOM 680 N N . LEU A 1 91 ? -16.069 -2.610 0.896 1.00 93.56 91 LEU A N 1
ATOM 681 C CA . LEU A 1 91 ? -17.061 -1.914 1.730 1.00 93.56 91 LEU A CA 1
ATOM 682 C C . LEU A 1 91 ? -18.407 -2.656 1.867 1.00 93.56 91 LEU A C 1
ATOM 684 O O . LEU A 1 91 ? -18.850 -2.804 3.005 1.00 93.56 91 LEU A O 1
ATOM 688 N N . PRO A 1 92 ? -19.037 -3.184 0.795 1.00 91.69 92 PRO A N 1
ATOM 689 C CA . PRO A 1 92 ? -20.314 -3.895 0.911 1.00 91.69 92 PRO A CA 1
ATOM 690 C C . PRO A 1 92 ? -20.258 -5.177 1.751 1.00 91.69 92 PRO A C 1
ATOM 692 O O . PRO A 1 92 ? -21.295 -5.666 2.182 1.00 91.69 92 PRO A O 1
ATOM 695 N N . HIS A 1 93 ? -19.068 -5.745 1.948 1.00 92.19 93 HIS A N 1
ATOM 696 C CA . HIS A 1 93 ? -18.868 -6.981 2.705 1.00 92.19 93 HIS A CA 1
ATOM 697 C C . HIS A 1 93 ? -18.503 -6.733 4.164 1.00 92.19 93 HIS A C 1
ATOM 699 O O . HIS A 1 93 ? -18.661 -7.630 4.989 1.00 92.19 93 HIS A O 1
ATOM 705 N N . ILE A 1 94 ? -17.982 -5.544 4.476 1.00 94.25 94 ILE A N 1
ATOM 706 C CA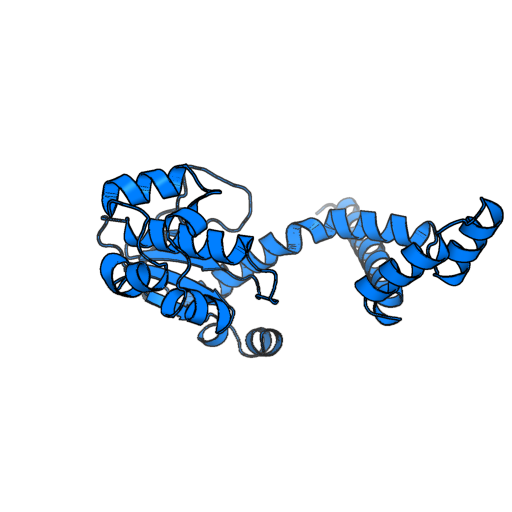 . ILE A 1 94 ? -17.511 -5.228 5.822 1.00 94.25 94 ILE A CA 1
ATOM 707 C C . ILE A 1 94 ? -18.468 -4.309 6.569 1.00 94.25 94 ILE A C 1
ATOM 709 O O . ILE A 1 94 ? -18.579 -4.469 7.779 1.00 94.25 94 ILE A O 1
ATOM 713 N N . LEU A 1 95 ? -19.161 -3.382 5.897 1.00 94.81 95 LEU A N 1
ATOM 714 C CA . LEU A 1 95 ? -20.092 -2.465 6.557 1.00 94.81 95 LEU A CA 1
ATOM 715 C C . LEU A 1 95 ? -21.302 -3.229 7.105 1.00 94.81 95 LEU A C 1
ATOM 717 O O . LEU A 1 95 ? -21.917 -4.018 6.392 1.00 94.81 95 LEU A O 1
ATOM 721 N N . GLY A 1 96 ? -21.638 -2.981 8.372 1.00 92.62 96 GLY A N 1
ATOM 722 C CA . GLY A 1 96 ? -22.896 -3.463 8.944 1.00 92.62 96 GLY A CA 1
ATOM 723 C C . GLY A 1 96 ? -24.107 -2.716 8.375 1.00 92.62 96 GLY A C 1
ATOM 724 O O . GLY A 1 96 ? -23.967 -1.595 7.891 1.00 92.62 96 GLY A O 1
ATOM 725 N N . ASP A 1 97 ? -25.300 -3.306 8.493 1.00 90.25 97 ASP A N 1
ATOM 726 C CA . ASP A 1 97 ? -26.547 -2.789 7.894 1.00 90.25 97 ASP A CA 1
ATOM 727 C C . ASP A 1 97 ? -26.849 -1.316 8.237 1.00 90.25 97 ASP A C 1
ATOM 729 O O . ASP A 1 97 ? -27.322 -0.561 7.392 1.00 90.25 97 ASP A O 1
ATOM 733 N N . GLU A 1 98 ? -26.531 -0.891 9.464 1.00 93.94 98 GLU A N 1
ATOM 734 C CA . GLU A 1 98 ? -26.751 0.480 9.956 1.00 93.94 98 GLU A CA 1
ATOM 735 C C . GLU A 1 98 ? -25.456 1.281 10.144 1.00 93.94 98 GLU A C 1
ATOM 737 O O . GLU A 1 98 ? -25.471 2.384 10.689 1.00 93.94 98 GLU A O 1
ATOM 742 N N . GLU A 1 99 ? -24.320 0.732 9.722 1.00 97.25 99 GLU A N 1
ATOM 743 C CA . GLU A 1 99 ? -23.029 1.392 9.856 1.00 97.25 99 GLU A CA 1
ATOM 744 C C . GLU A 1 99 ? -22.877 2.529 8.840 1.00 97.25 99 GLU A C 1
ATOM 746 O O . GLU A 1 99 ? -23.140 2.373 7.645 1.00 97.25 99 GLU A O 1
ATOM 751 N N . ARG A 1 100 ? -22.422 3.696 9.305 1.00 95.94 100 ARG A N 1
ATOM 752 C CA . ARG A 1 100 ? -22.336 4.912 8.492 1.00 95.94 100 ARG A CA 1
ATOM 753 C C . ARG A 1 100 ? -20.917 5.427 8.430 1.00 95.94 100 ARG A C 1
ATOM 755 O O . ARG A 1 100 ? -20.272 5.654 9.447 1.00 95.94 100 ARG A O 1
ATOM 762 N N . ILE A 1 101 ? -20.460 5.707 7.216 1.00 95.94 101 ILE A N 1
ATOM 763 C CA . ILE A 1 101 ? -19.204 6.417 6.980 1.00 95.94 101 ILE A CA 1
ATOM 764 C C . ILE A 1 101 ? -19.331 7.836 7.554 1.00 95.94 101 ILE A C 1
ATOM 766 O O . ILE A 1 101 ? -20.172 8.616 7.107 1.00 95.94 101 ILE A O 1
ATOM 770 N N . THR A 1 102 ? -18.503 8.161 8.547 1.00 93.62 102 THR A N 1
ATOM 771 C CA . THR A 1 102 ? -18.524 9.448 9.268 1.00 93.62 102 THR A CA 1
ATOM 772 C C . THR A 1 102 ? -17.471 10.417 8.744 1.00 93.62 102 THR A C 1
ATOM 774 O O . THR A 1 102 ? -17.652 11.631 8.836 1.00 93.62 102 THR A O 1
ATOM 777 N N . VAL A 1 103 ? -16.401 9.895 8.135 1.00 90.69 103 VAL A N 1
ATOM 778 C CA . VAL A 1 103 ? -15.342 10.678 7.488 1.00 90.69 103 VAL A CA 1
ATOM 779 C C . VAL A 1 103 ? -15.187 10.218 6.045 1.00 90.69 103 VAL A C 1
ATOM 781 O O . VAL A 1 103 ? -15.196 9.026 5.749 1.00 90.69 103 VAL A O 1
ATOM 784 N N . ARG A 1 104 ? -15.031 11.171 5.117 1.00 89.25 104 ARG A N 1
ATOM 785 C CA . ARG A 1 104 ? -14.824 10.873 3.692 1.00 89.25 104 ARG A CA 1
ATOM 786 C C . ARG A 1 104 ? -13.612 9.935 3.508 1.00 89.25 104 ARG A C 1
ATOM 788 O O . ARG A 1 104 ? -12.501 10.387 3.804 1.00 89.25 104 ARG A O 1
ATOM 795 N N . PRO A 1 105 ? -13.776 8.735 2.914 1.00 88.88 105 PRO A N 1
ATOM 796 C CA . PRO A 1 105 ? -12.692 7.763 2.785 1.00 88.88 105 PRO A CA 1
ATOM 797 C C . PRO A 1 105 ? -11.470 8.297 2.031 1.00 88.88 105 PRO A C 1
ATOM 799 O O . PRO A 1 105 ? -11.578 9.143 1.128 1.00 88.88 105 PRO A O 1
ATOM 802 N N . SER A 1 106 ? -10.291 7.790 2.384 1.00 86.56 106 SER A N 1
ATOM 803 C CA . SER A 1 106 ? -9.027 8.141 1.732 1.00 86.56 106 SER A CA 1
ATOM 804 C C . SER A 1 106 ? -8.797 7.297 0.472 1.00 86.56 106 SER A C 1
ATOM 806 O O . SER A 1 106 ? -7.974 6.397 0.431 1.00 86.56 106 SER A O 1
ATOM 808 N N . LEU A 1 107 ? -9.517 7.592 -0.614 1.00 85.44 107 LEU A N 1
ATOM 809 C CA . LEU A 1 107 ? -9.430 6.820 -1.870 1.00 85.44 107 LEU A CA 1
ATOM 810 C C . LEU A 1 107 ? -8.234 7.209 -2.768 1.00 85.44 107 LEU A C 1
ATOM 812 O O . LEU A 1 107 ? -8.331 7.161 -3.990 1.00 85.44 107 LEU A O 1
ATOM 816 N N . GLY A 1 108 ? -7.125 7.683 -2.198 1.00 74.00 108 GLY A N 1
ATOM 817 C CA . GLY A 1 108 ? -5.926 8.032 -2.975 1.00 74.00 108 GLY A CA 1
ATOM 818 C C . GLY A 1 108 ? -6.007 9.332 -3.791 1.00 74.00 108 GLY A C 1
ATOM 819 O O . GLY A 1 108 ? -5.114 9.612 -4.582 1.00 74.00 108 GLY A O 1
ATOM 820 N N . ALA A 1 109 ? -7.021 10.184 -3.596 1.00 70.25 109 ALA A N 1
ATOM 821 C CA . ALA A 1 109 ? -7.117 11.497 -4.262 1.00 70.25 109 ALA A CA 1
ATOM 822 C C . ALA A 1 109 ? -6.087 12.542 -3.762 1.00 70.25 109 ALA A C 1
ATOM 824 O O . ALA A 1 109 ? -6.042 13.656 -4.279 1.00 70.25 109 ALA A O 1
ATOM 825 N N . GLY A 1 110 ? -5.270 12.188 -2.766 1.00 63.50 110 GLY A N 1
ATOM 826 C CA . GLY A 1 110 ? -4.261 13.040 -2.136 1.00 63.50 110 GLY A CA 1
ATOM 827 C C . GLY A 1 110 ? -4.214 12.843 -0.619 1.00 63.50 110 GLY A C 1
ATOM 828 O O . GLY A 1 110 ? -5.189 12.391 -0.013 1.00 63.50 110 GLY A O 1
ATOM 829 N N . ASN A 1 111 ? -3.081 13.202 -0.009 1.00 66.75 111 ASN A N 1
ATOM 830 C CA . ASN A 1 111 ? -2.898 13.129 1.440 1.00 66.75 111 ASN A CA 1
ATOM 831 C C . ASN A 1 111 ? -3.592 14.319 2.108 1.00 66.75 111 ASN A C 1
ATOM 833 O O . ASN A 1 111 ? -3.228 15.469 1.869 1.00 66.75 111 ASN A O 1
ATOM 837 N N . ASP A 1 112 ? -4.570 14.037 2.958 1.00 75.81 112 ASP A N 1
ATOM 838 C CA . ASP A 1 112 ? -5.233 15.031 3.798 1.00 75.81 112 ASP A CA 1
ATOM 839 C C . ASP A 1 112 ? -4.917 14.678 5.255 1.00 75.81 112 ASP A C 1
ATOM 841 O O . ASP A 1 112 ? -5.408 13.658 5.742 1.00 75.81 112 ASP A O 1
ATOM 845 N N . PRO A 1 113 ? -4.085 15.476 5.946 1.00 72.50 113 PRO A N 1
ATOM 846 C CA . PRO A 1 113 ? -3.649 15.180 7.308 1.00 72.50 113 PRO A CA 1
ATOM 847 C C . PRO A 1 113 ? -4.787 15.086 8.330 1.00 72.50 113 PRO A C 1
ATOM 849 O O . PRO A 1 113 ? -4.561 14.579 9.425 1.00 72.50 113 PRO A O 1
ATOM 852 N N . SER A 1 114 ? -5.985 15.583 8.001 1.00 76.81 114 SER A N 1
ATOM 853 C CA . SER A 1 114 ? -7.165 15.489 8.868 1.00 76.81 114 SER A CA 1
ATOM 854 C C . SER A 1 114 ? -7.841 14.114 8.843 1.00 76.81 114 SER A C 1
ATOM 856 O O . SER A 1 114 ? -8.746 13.879 9.637 1.00 76.81 114 SER A O 1
ATOM 858 N N . ARG A 1 115 ? -7.400 13.209 7.958 1.00 82.44 115 ARG A N 1
ATOM 859 C CA . ARG A 1 115 ? -7.935 11.853 7.800 1.00 82.44 115 ARG A CA 1
ATOM 860 C C . ARG A 1 115 ? -6.870 10.834 8.203 1.00 82.44 115 ARG A C 1
ATOM 862 O O . ARG A 1 115 ? -6.028 10.484 7.374 1.00 82.44 115 ARG A O 1
ATOM 869 N N . PRO A 1 116 ? -6.841 10.420 9.480 1.00 85.75 116 PRO A N 1
ATOM 870 C CA . PRO A 1 116 ? -5.802 9.533 9.990 1.00 85.75 116 PRO A CA 1
ATOM 871 C C . PRO A 1 116 ? -5.914 8.097 9.473 1.00 85.75 116 PRO A C 1
ATOM 873 O O . PRO A 1 116 ? -4.895 7.413 9.494 1.00 85.75 116 PRO A O 1
ATOM 876 N N . TYR A 1 117 ? -7.099 7.674 9.015 1.00 93.56 117 TYR A N 1
ATOM 877 C CA . TYR A 1 117 ? -7.375 6.318 8.534 1.00 93.56 117 TYR A CA 1
ATOM 878 C C . TYR A 1 117 ? -7.983 6.317 7.126 1.00 93.56 117 TYR A C 1
ATOM 880 O O . TYR A 1 117 ? -8.581 7.302 6.680 1.00 93.56 117 TYR A O 1
ATOM 888 N N . ASP A 1 118 ? -7.872 5.181 6.434 1.00 95.00 118 ASP A N 1
ATOM 889 C CA . ASP A 1 118 ? -8.442 5.000 5.095 1.00 95.00 118 ASP A CA 1
ATOM 890 C C . ASP A 1 118 ? -9.980 4.971 5.122 1.00 95.00 118 ASP A C 1
ATOM 892 O O . ASP A 1 118 ? -10.636 5.522 4.229 1.00 95.00 118 ASP A O 1
ATOM 896 N N . LEU A 1 119 ? -10.550 4.360 6.166 1.00 96.19 119 LEU A N 1
ATOM 897 C CA . LEU A 1 119 ? -11.984 4.293 6.432 1.00 96.19 119 LEU A CA 1
ATOM 898 C C . LEU A 1 119 ? -12.268 4.636 7.892 1.00 96.19 119 LEU A C 1
ATOM 900 O O . LEU A 1 119 ? -11.682 4.048 8.799 1.00 96.19 119 LEU A O 1
ATOM 904 N N . GLU A 1 120 ? -13.243 5.514 8.105 1.00 96.25 120 GLU A N 1
ATOM 905 C CA . GLU A 1 120 ? -13.811 5.779 9.421 1.00 96.25 120 GLU A CA 1
ATOM 906 C C . GLU A 1 120 ? -15.333 5.792 9.337 1.00 96.25 120 GLU A C 1
ATOM 908 O O . GLU A 1 120 ? -15.937 6.463 8.490 1.00 96.25 120 GLU A O 1
ATOM 913 N N . THR A 1 121 ? -15.948 5.048 10.243 1.00 96.88 121 THR A N 1
ATOM 914 C CA . THR A 1 121 ? -17.394 4.990 10.414 1.00 96.88 121 THR A CA 1
ATOM 915 C C . THR A 1 121 ? -17.758 5.354 11.849 1.00 96.88 121 THR A C 1
ATOM 917 O O . THR A 1 121 ? -16.903 5.700 12.672 1.00 96.88 121 THR A O 1
ATOM 920 N N . ASP A 1 122 ? -19.044 5.299 12.162 1.00 96.62 122 ASP A N 1
ATOM 921 C CA . ASP A 1 122 ? -19.545 5.360 13.530 1.00 96.62 122 ASP A CA 1
ATOM 922 C C . ASP A 1 122 ? -19.188 4.112 14.360 1.00 96.62 122 ASP A C 1
ATOM 924 O O . ASP A 1 122 ? -19.294 4.150 15.584 1.00 96.62 122 ASP A O 1
ATOM 928 N N . GLN A 1 123 ? -18.713 3.030 13.731 1.00 97.38 123 GLN A N 1
ATOM 929 C CA . GLN A 1 123 ? -18.425 1.757 14.402 1.00 97.38 123 GLN A CA 1
ATOM 930 C C . GLN A 1 123 ? -17.000 1.222 14.216 1.00 97.38 123 GLN A C 1
ATOM 932 O O . GLN A 1 123 ? -16.586 0.365 15.000 1.00 97.38 123 GLN A O 1
ATOM 937 N N . ARG A 1 124 ? -16.245 1.677 13.208 1.00 97.25 124 ARG A N 1
ATOM 938 C CA . ARG A 1 124 ? -14.909 1.160 12.881 1.00 97.25 124 ARG A CA 1
ATOM 939 C C . ARG A 1 124 ? -13.936 2.227 12.393 1.00 97.25 124 ARG A C 1
ATOM 941 O O . ARG A 1 124 ? -14.325 3.289 11.902 1.00 97.25 124 ARG A O 1
ATOM 948 N N . ILE A 1 125 ? -12.664 1.875 12.488 1.00 97.81 125 ILE A N 1
ATOM 949 C CA . ILE A 1 125 ? -11.540 2.486 11.785 1.00 97.81 125 ILE A CA 1
ATOM 950 C C . ILE A 1 125 ? -10.782 1.391 11.049 1.00 97.81 125 ILE A C 1
ATOM 952 O O . ILE A 1 125 ? -10.592 0.298 11.589 1.00 97.81 125 ILE A O 1
ATOM 956 N N . ALA A 1 126 ? -10.355 1.669 9.822 1.00 97.88 126 ALA A N 1
ATOM 957 C CA . ALA A 1 126 ? -9.620 0.682 9.053 1.00 97.88 126 ALA A CA 1
ATOM 958 C C . ALA A 1 126 ? -8.528 1.261 8.157 1.00 97.88 126 ALA A C 1
ATOM 960 O O . ALA A 1 126 ? -8.620 2.383 7.657 1.00 97.88 126 ALA A O 1
ATOM 961 N N . GLU A 1 127 ? -7.516 0.427 7.927 1.00 97.81 127 GLU A N 1
ATOM 962 C CA . GLU A 1 127 ? -6.370 0.668 7.050 1.00 97.81 127 GLU A CA 1
ATOM 963 C C . GLU A 1 127 ? -6.260 -0.444 6.004 1.00 97.81 127 GLU A C 1
ATOM 965 O O . GLU A 1 127 ? -6.408 -1.625 6.329 1.00 97.81 127 GLU A O 1
ATOM 970 N N . PHE A 1 128 ? -5.949 -0.089 4.754 1.00 96.50 128 PHE A N 1
ATOM 971 C CA . PHE A 1 128 ? -5.897 -1.028 3.631 1.00 96.50 128 PHE A CA 1
ATOM 972 C C . PHE A 1 128 ? -4.501 -1.080 3.000 1.00 96.50 128 PHE A C 1
ATOM 974 O O . PHE A 1 128 ? -3.997 -0.113 2.425 1.00 96.50 128 PHE A O 1
ATOM 981 N N . LYS A 1 129 ? -3.866 -2.257 3.039 1.00 94.75 129 LYS A N 1
ATOM 982 C CA . LYS A 1 129 ? -2.557 -2.537 2.425 1.00 94.75 129 LYS A CA 1
ATOM 983 C C . LYS A 1 129 ? -2.703 -3.509 1.262 1.00 94.75 129 LYS A C 1
ATOM 985 O O . LYS A 1 129 ? -2.519 -4.715 1.386 1.00 94.75 129 LYS A O 1
ATOM 990 N N . LEU A 1 130 ? -2.979 -2.935 0.094 1.00 91.19 130 LEU A N 1
ATOM 991 C CA . LEU A 1 130 ? -3.261 -3.655 -1.155 1.00 91.19 130 LEU A CA 1
ATOM 992 C C . LEU A 1 130 ? -2.000 -3.985 -1.987 1.00 91.19 130 LEU A C 1
ATOM 994 O O . LEU A 1 130 ? -2.088 -4.477 -3.110 1.00 91.19 130 LEU A O 1
ATOM 998 N N . ALA A 1 131 ? -0.801 -3.720 -1.466 1.00 87.38 131 ALA A N 1
ATOM 999 C CA . ALA A 1 131 ? 0.441 -4.018 -2.174 1.00 87.38 131 ALA A CA 1
ATOM 1000 C C . ALA A 1 131 ? 0.906 -5.458 -1.902 1.00 87.38 131 ALA A C 1
ATOM 1002 O O . ALA A 1 131 ? 1.187 -5.802 -0.755 1.00 87.38 131 ALA A O 1
ATOM 1003 N N . ARG A 1 132 ? 1.085 -6.269 -2.957 1.00 85.12 132 ARG A N 1
ATOM 1004 C CA . ARG A 1 132 ? 1.717 -7.601 -2.857 1.00 85.12 132 ARG A CA 1
ATOM 1005 C C . ARG A 1 132 ? 3.192 -7.479 -2.460 1.00 85.12 132 ARG A C 1
ATOM 1007 O O . ARG A 1 132 ? 3.913 -6.613 -2.963 1.00 85.12 132 ARG A O 1
ATOM 1014 N N . TRP A 1 133 ? 3.640 -8.375 -1.586 1.00 89.56 133 TRP A N 1
ATOM 1015 C CA . TRP A 1 133 ? 5.031 -8.461 -1.135 1.00 89.56 133 TRP A CA 1
ATOM 1016 C C . TRP A 1 133 ? 5.821 -9.407 -2.053 1.00 89.56 133 TRP A C 1
ATOM 1018 O O . TRP A 1 133 ? 5.298 -10.428 -2.492 1.00 89.56 133 TRP A O 1
ATOM 1028 N N . ARG A 1 134 ? 7.062 -9.041 -2.396 1.00 80.50 134 ARG A N 1
ATOM 1029 C CA . ARG A 1 134 ? 7.947 -9.772 -3.330 1.00 80.50 134 ARG A CA 1
ATOM 1030 C C . ARG A 1 134 ? 9.357 -10.035 -2.767 1.00 80.50 134 ARG A C 1
ATOM 1032 O O . ARG A 1 134 ? 10.288 -10.283 -3.524 1.00 80.50 134 ARG A O 1
ATOM 1039 N N . GLY A 1 135 ? 9.545 -9.945 -1.452 1.00 73.50 135 GLY A N 1
ATOM 1040 C CA . GLY A 1 135 ? 10.800 -10.219 -0.738 1.00 73.50 135 GLY A CA 1
ATOM 1041 C C . GLY A 1 135 ? 11.581 -8.960 -0.337 1.00 73.50 135 GLY A C 1
ATOM 1042 O O . GLY A 1 135 ? 12.059 -8.873 0.795 1.00 73.50 135 GLY A O 1
ATOM 1043 N N . ALA A 1 136 ? 11.647 -7.941 -1.201 1.00 76.31 136 ALA A N 1
ATOM 1044 C CA . ALA A 1 136 ? 12.314 -6.656 -0.935 1.00 76.31 136 ALA A CA 1
ATOM 1045 C C . ALA A 1 136 ? 11.350 -5.594 -0.357 1.00 76.31 136 ALA A C 1
ATOM 1047 O O . ALA A 1 136 ? 11.224 -4.480 -0.863 1.00 76.31 136 ALA A O 1
ATOM 1048 N N . ASP A 1 137 ? 10.638 -5.945 0.716 1.00 88.88 137 ASP A N 1
ATOM 1049 C CA . ASP A 1 137 ? 9.459 -5.203 1.191 1.00 88.88 137 ASP A CA 1
ATOM 1050 C C . ASP A 1 137 ? 9.703 -4.369 2.452 1.00 88.88 137 ASP A C 1
ATOM 1052 O O . ASP A 1 137 ? 8.784 -4.133 3.231 1.00 88.88 137 ASP A O 1
ATOM 1056 N N . ALA A 1 138 ? 10.935 -3.910 2.689 1.00 93.25 138 ALA A N 1
ATOM 1057 C CA . ALA A 1 138 ? 11.284 -3.211 3.930 1.00 93.25 138 ALA A CA 1
ATOM 1058 C C . ALA A 1 138 ? 10.386 -1.989 4.200 1.00 93.25 138 ALA A C 1
ATOM 1060 O O . ALA A 1 138 ? 9.926 -1.803 5.322 1.00 93.25 138 ALA A O 1
ATOM 1061 N N . MET A 1 139 ? 10.084 -1.180 3.179 1.00 93.56 139 MET A N 1
ATOM 1062 C CA . MET A 1 139 ? 9.159 -0.050 3.338 1.00 93.56 139 MET A CA 1
ATOM 1063 C C . MET A 1 139 ? 7.708 -0.490 3.546 1.00 93.56 139 MET A C 1
ATOM 1065 O O . MET A 1 139 ? 7.010 0.117 4.352 1.00 93.56 139 MET A O 1
ATOM 1069 N N . ARG A 1 140 ? 7.258 -1.574 2.899 1.00 95.06 140 ARG A N 1
ATOM 1070 C CA . ARG A 1 140 ? 5.895 -2.100 3.094 1.00 95.06 140 ARG A CA 1
ATOM 1071 C C . ARG A 1 140 ? 5.713 -2.677 4.499 1.00 95.06 140 ARG A C 1
ATOM 1073 O O . ARG A 1 140 ? 4.691 -2.417 5.122 1.00 95.06 140 ARG A O 1
ATOM 1080 N N . LYS A 1 141 ? 6.725 -3.379 5.024 1.00 96.69 141 LYS A N 1
ATOM 1081 C CA . LYS A 1 141 ? 6.792 -3.857 6.416 1.00 96.69 141 LYS A CA 1
ATOM 1082 C C . LYS A 1 141 ? 6.644 -2.707 7.407 1.00 96.69 141 LYS A C 1
ATOM 1084 O O . LYS A 1 141 ? 5.790 -2.767 8.286 1.00 96.69 141 LYS A O 1
ATOM 1089 N N . ARG A 1 142 ? 7.439 -1.647 7.225 1.00 97.50 142 ARG A N 1
ATOM 1090 C CA . ARG A 1 142 ? 7.387 -0.438 8.060 1.00 97.50 142 ARG A CA 1
ATOM 1091 C C . ARG A 1 142 ? 6.015 0.224 8.022 1.00 97.50 142 ARG A C 1
ATOM 1093 O O . ARG A 1 142 ? 5.445 0.477 9.072 1.00 97.50 142 ARG A O 1
ATOM 1100 N N . GLN A 1 143 ? 5.467 0.446 6.827 1.00 95.94 143 GLN A N 1
ATOM 1101 C CA . GLN A 1 143 ? 4.154 1.072 6.671 1.00 95.94 143 GLN A CA 1
ATOM 1102 C C . GLN A 1 143 ? 3.044 0.228 7.312 1.00 95.94 143 GLN A C 1
ATOM 1104 O O . GLN A 1 143 ? 2.245 0.746 8.077 1.00 95.94 143 GLN A O 1
ATOM 1109 N N . THR A 1 144 ? 3.046 -1.086 7.074 1.00 97.56 144 THR A N 1
ATOM 1110 C CA . THR A 1 144 ? 2.060 -2.007 7.663 1.00 97.56 144 THR A CA 1
ATOM 1111 C C . THR A 1 144 ? 2.115 -1.975 9.191 1.00 97.56 144 THR A C 1
ATOM 1113 O O . THR A 1 144 ? 1.078 -1.901 9.840 1.00 97.56 144 THR A O 1
ATOM 1116 N N . PHE A 1 145 ? 3.317 -1.980 9.778 1.00 98.38 145 PHE A N 1
ATOM 1117 C CA . PHE A 1 145 ? 3.464 -1.887 11.230 1.00 98.38 145 PHE A CA 1
ATOM 1118 C C . PHE A 1 145 ? 3.074 -0.512 11.779 1.00 98.38 145 PHE A C 1
ATOM 1120 O O . PHE A 1 145 ? 2.414 -0.434 12.808 1.00 98.38 145 PHE A O 1
ATOM 1127 N N . LYS A 1 146 ? 3.447 0.573 11.092 1.00 98.25 146 LYS A N 1
ATOM 1128 C CA . LYS A 1 146 ? 3.035 1.937 11.446 1.00 98.25 146 LYS A CA 1
ATOM 1129 C C . LYS A 1 146 ? 1.511 2.026 11.537 1.00 98.25 146 LYS A C 1
ATOM 1131 O O . LYS A 1 146 ? 1.000 2.547 12.520 1.00 98.25 146 LYS A O 1
ATOM 1136 N N . ASP A 1 147 ? 0.804 1.493 10.551 1.00 97.94 147 ASP A N 1
ATOM 1137 C CA . ASP A 1 147 ? -0.653 1.587 10.500 1.00 97.94 147 ASP A CA 1
ATOM 1138 C C . ASP A 1 147 ? -1.314 0.673 11.554 1.00 97.94 147 ASP A C 1
ATOM 1140 O O . ASP A 1 147 ? -2.245 1.108 12.225 1.00 97.94 147 ASP A O 1
ATOM 1144 N N . LEU A 1 148 ? -0.745 -0.508 11.845 1.00 98.69 148 LEU A N 1
ATOM 1145 C CA . LEU A 1 148 ? -1.141 -1.326 13.006 1.00 98.69 148 LEU A CA 1
ATOM 1146 C C . LEU A 1 148 ? -0.984 -0.572 14.339 1.00 98.69 148 LEU A C 1
ATOM 1148 O O . LEU A 1 148 ? -1.861 -0.639 15.194 1.00 98.69 148 LEU A O 1
ATOM 1152 N N . VAL A 1 149 ? 0.130 0.142 14.525 1.00 98.44 149 VAL A N 1
ATOM 1153 C CA . VAL A 1 149 ? 0.394 0.937 15.737 1.00 98.44 149 VAL A CA 1
ATOM 1154 C C . VAL A 1 149 ? -0.624 2.062 15.889 1.00 98.44 149 VAL A C 1
ATOM 1156 O O . VAL A 1 149 ? -1.092 2.297 16.999 1.00 98.44 149 VAL A O 1
ATOM 1159 N N . MET A 1 150 ? -0.964 2.751 14.797 1.00 98.12 150 MET A N 1
ATOM 1160 C CA . MET A 1 150 ? -1.958 3.826 14.832 1.00 98.12 150 MET A CA 1
ATOM 1161 C C . MET A 1 150 ? -3.349 3.287 15.171 1.00 98.12 150 MET A C 1
ATOM 1163 O O . MET A 1 150 ? -3.997 3.838 16.053 1.00 98.12 150 MET A O 1
ATOM 1167 N N . LEU A 1 151 ? -3.756 2.176 14.550 1.00 98.56 151 LEU A N 1
ATOM 1168 C CA . LEU A 1 151 ? -5.010 1.486 14.862 1.00 98.56 151 LEU A CA 1
ATOM 1169 C C . LEU A 1 151 ? -5.079 1.049 16.332 1.00 98.56 151 LEU A C 1
ATOM 1171 O O . LEU A 1 151 ? -6.074 1.302 16.999 1.00 98.56 151 LEU A O 1
ATOM 1175 N N . ALA A 1 152 ? -4.010 0.445 16.855 1.00 98.31 152 ALA A N 1
ATOM 1176 C CA . ALA A 1 152 ? -3.956 -0.019 18.242 1.00 98.31 152 ALA A CA 1
ATOM 1177 C C . ALA A 1 152 ? -3.927 1.121 19.277 1.00 98.31 152 ALA A C 1
ATOM 1179 O O . ALA A 1 152 ? -4.176 0.888 20.459 1.00 98.31 152 ALA A O 1
ATOM 1180 N N . ALA A 1 153 ? -3.542 2.332 18.862 1.00 97.62 153 ALA A N 1
ATOM 1181 C CA . ALA A 1 153 ? -3.478 3.511 19.723 1.00 97.62 153 ALA A CA 1
ATOM 1182 C C . ALA A 1 153 ? -4.807 4.277 19.778 1.00 97.62 153 ALA A C 1
ATOM 1184 O O . ALA A 1 153 ? -4.936 5.210 20.575 1.00 97.62 153 ALA A O 1
ATOM 1185 N N . ASP A 1 154 ? -5.774 3.922 18.932 1.00 96.12 154 ASP A N 1
ATOM 1186 C CA . ASP A 1 154 ? -7.084 4.551 18.929 1.00 96.12 154 ASP A CA 1
ATOM 1187 C C . ASP A 1 154 ? -7.877 4.183 20.189 1.00 96.12 154 ASP A C 1
ATOM 1189 O O . ASP A 1 154 ? -7.982 3.023 20.581 1.00 96.12 154 ASP A O 1
ATOM 1193 N N . THR A 1 155 ? -8.453 5.195 20.833 1.00 93.50 155 THR A N 1
ATOM 1194 C CA . THR A 1 155 ? -9.207 5.049 22.087 1.00 93.50 155 THR A CA 1
ATOM 1195 C C . THR A 1 155 ? -10.691 5.364 21.929 1.00 93.50 155 THR A C 1
ATOM 1197 O O . THR A 1 155 ? -11.410 5.468 22.921 1.00 93.50 155 THR A O 1
ATOM 1200 N N . SER A 1 156 ? -11.180 5.510 20.694 1.00 93.94 156 SER A N 1
ATOM 1201 C CA . SER A 1 156 ? -12.573 5.888 20.420 1.00 93.94 156 SER A CA 1
ATOM 1202 C C . SER A 1 156 ? -13.590 4.794 20.764 1.00 93.94 156 SER A C 1
ATOM 1204 O O . SER A 1 156 ? -14.786 5.069 20.819 1.00 93.94 156 SER A O 1
ATOM 1206 N N . GLY A 1 157 ? -13.133 3.554 20.964 1.00 94.50 157 GLY A N 1
ATOM 1207 C CA . GLY A 1 157 ? -13.991 2.379 21.146 1.00 94.50 157 GLY A CA 1
ATOM 1208 C C . GLY A 1 157 ? -14.533 1.793 19.837 1.00 94.50 157 GLY A C 1
ATOM 1209 O O . GLY A 1 157 ? -15.257 0.800 19.874 1.00 94.50 157 GLY A O 1
ATOM 1210 N N . ARG A 1 158 ? -14.175 2.374 18.683 1.00 96.81 158 ARG A N 1
ATOM 1211 C CA . ARG A 1 158 ? -14.457 1.809 17.357 1.00 96.81 158 ARG A CA 1
ATOM 1212 C C . ARG A 1 158 ? -13.660 0.517 17.147 1.00 96.81 158 ARG A C 1
ATOM 1214 O O . ARG A 1 158 ? -12.558 0.361 17.669 1.00 96.81 158 ARG A O 1
ATOM 1221 N N . ARG A 1 159 ? -14.199 -0.405 16.345 1.00 97.50 159 ARG A N 1
ATOM 1222 C CA . ARG A 1 159 ? -13.473 -1.607 15.907 1.00 97.50 159 ARG A CA 1
ATOM 1223 C C . ARG A 1 159 ? -12.282 -1.193 15.047 1.00 97.50 159 ARG A C 1
ATOM 1225 O O . ARG A 1 159 ? -12.456 -0.435 14.099 1.00 97.50 159 ARG A O 1
ATOM 1232 N N . ALA A 1 160 ? -11.095 -1.689 15.369 1.00 98.38 160 ALA A N 1
ATOM 1233 C CA . ALA A 1 160 ? -9.882 -1.400 14.619 1.00 98.38 160 ALA A CA 1
ATOM 1234 C C . ALA A 1 160 ? -9.546 -2.561 13.677 1.00 98.38 160 ALA A C 1
ATOM 1236 O O . ALA A 1 160 ? -9.427 -3.704 14.123 1.00 98.38 160 ALA A O 1
ATOM 1237 N N . GLU A 1 161 ? -9.383 -2.275 12.385 1.00 98.38 161 GLU A N 1
ATOM 1238 C CA . GLU A 1 161 ? -9.185 -3.303 11.359 1.00 98.38 161 GLU A CA 1
ATOM 1239 C C . GLU A 1 161 ? -8.024 -2.976 10.416 1.00 98.38 161 GLU A C 1
ATOM 1241 O O . GLU A 1 161 ? -7.908 -1.877 9.876 1.00 98.38 161 GLU A O 1
ATOM 1246 N N . LEU A 1 162 ? -7.166 -3.964 10.178 1.00 98.44 162 LEU A N 1
ATOM 1247 C CA . LEU A 1 162 ? -6.081 -3.887 9.211 1.00 98.44 162 LEU A CA 1
ATOM 1248 C C . LEU A 1 162 ? -6.313 -4.913 8.104 1.00 98.44 162 LEU A C 1
ATOM 1250 O O . LEU A 1 162 ? -6.186 -6.121 8.304 1.00 98.44 162 LEU A O 1
ATOM 1254 N N . PHE A 1 163 ? -6.601 -4.418 6.909 1.00 97.81 163 PHE A N 1
ATOM 1255 C CA . PHE A 1 163 ? -6.801 -5.236 5.725 1.00 97.81 163 PHE A CA 1
ATOM 1256 C C . PHE A 1 163 ? -5.505 -5.338 4.923 1.00 97.81 163 PHE A C 1
ATOM 1258 O O . PHE A 1 163 ? -4.892 -4.327 4.576 1.00 97.81 163 PHE A O 1
ATOM 1265 N N . VAL A 1 164 ? -5.078 -6.555 4.597 1.00 96.31 164 VAL A N 1
ATOM 1266 C CA . VAL A 1 164 ? -3.824 -6.826 3.873 1.00 96.31 164 VAL A CA 1
ATOM 1267 C C . VAL A 1 164 ? -4.066 -7.745 2.678 1.00 96.31 164 VAL A C 1
ATOM 1269 O O . VAL A 1 164 ? -5.082 -8.424 2.624 1.00 96.31 164 VAL A O 1
ATOM 1272 N N . ILE A 1 165 ? -3.145 -7.791 1.711 1.00 93.00 165 ILE A N 1
ATOM 1273 C CA . ILE A 1 165 ? -3.168 -8.798 0.637 1.00 93.00 165 ILE A CA 1
ATOM 1274 C C . ILE A 1 165 ? -2.057 -9.824 0.851 1.00 93.00 165 ILE A C 1
ATOM 1276 O O . ILE A 1 165 ? -0.871 -9.481 0.810 1.00 93.00 165 ILE A O 1
ATOM 1280 N N . GLY A 1 166 ? -2.451 -11.094 0.954 1.00 90.75 166 GLY A N 1
ATOM 1281 C CA . GLY A 1 166 ? -1.532 -12.228 1.007 1.00 90.75 166 GLY A CA 1
ATOM 1282 C C . GLY A 1 166 ? -1.127 -12.634 2.428 1.00 90.75 166 GLY A C 1
ATOM 1283 O O . GLY A 1 166 ? -1.340 -11.888 3.385 1.00 90.75 166 GLY A O 1
ATOM 1284 N N . PRO A 1 167 ? -0.499 -13.813 2.586 1.00 91.31 167 PRO A N 1
ATOM 1285 C CA . PRO A 1 167 ? -0.097 -14.315 3.898 1.00 91.31 167 PRO A CA 1
ATOM 1286 C C . PRO A 1 167 ? 1.154 -13.623 4.472 1.00 91.31 167 PRO A C 1
ATOM 1288 O O . PRO A 1 167 ? 1.419 -13.722 5.669 1.00 91.31 167 PRO A O 1
ATOM 1291 N N . GLU A 1 168 ? 1.953 -12.940 3.651 1.00 94.56 168 GLU A N 1
ATOM 1292 C CA . GLU A 1 168 ? 3.243 -12.351 4.033 1.00 94.56 168 GLU A CA 1
ATOM 1293 C C . GLU A 1 168 ? 3.122 -11.240 5.088 1.00 94.56 168 GLU A C 1
ATOM 1295 O O . GLU A 1 168 ? 3.879 -11.300 6.064 1.00 94.56 168 GLU A O 1
ATOM 1300 N N . PRO A 1 169 ? 2.200 -10.260 4.966 1.00 95.44 169 PRO A N 1
ATOM 1301 C CA . PRO A 1 169 ? 1.966 -9.271 6.015 1.00 95.44 169 PRO A CA 1
ATOM 1302 C C . PRO A 1 169 ? 1.539 -9.920 7.334 1.00 95.44 169 PRO A C 1
ATOM 1304 O O . PRO A 1 169 ? 2.128 -9.615 8.369 1.00 95.44 169 PRO A O 1
ATOM 1307 N N . CYS A 1 170 ? 0.596 -10.869 7.299 1.00 94.88 170 CYS A N 1
ATOM 1308 C CA . CYS A 1 170 ? 0.138 -11.590 8.491 1.00 94.88 170 CYS A CA 1
ATOM 1309 C C . CYS A 1 170 ? 1.291 -12.337 9.171 1.00 94.88 170 CYS A C 1
ATOM 1311 O O . CYS A 1 170 ? 1.495 -12.209 10.376 1.00 94.88 170 CYS A O 1
ATOM 1313 N N . ARG A 1 171 ? 2.105 -13.061 8.392 1.00 95.56 171 ARG A N 1
ATOM 1314 C CA . ARG A 1 171 ? 3.298 -13.760 8.891 1.00 95.56 171 ARG A CA 1
ATOM 1315 C C . ARG A 1 171 ? 4.290 -12.783 9.520 1.00 95.56 171 ARG A C 1
ATOM 1317 O O . ARG A 1 171 ? 4.793 -13.042 10.606 1.00 95.56 171 ARG A O 1
ATOM 1324 N N . PHE A 1 172 ? 4.559 -11.653 8.866 1.00 96.94 172 PHE A N 1
ATOM 1325 C CA . PHE A 1 172 ? 5.445 -10.625 9.408 1.00 96.94 172 PHE A CA 1
ATOM 1326 C C . PHE A 1 172 ? 4.943 -10.081 10.748 1.00 96.94 172 PHE A C 1
ATOM 1328 O O . PHE A 1 172 ? 5.722 -10.026 11.697 1.00 96.94 172 PHE A O 1
ATOM 1335 N N . LEU A 1 173 ? 3.662 -9.723 10.844 1.00 97.75 173 LEU A N 1
ATOM 1336 C CA . LEU A 1 173 ? 3.082 -9.208 12.082 1.00 97.75 173 LEU A CA 1
ATOM 1337 C C . LEU A 1 173 ? 3.089 -10.260 13.198 1.00 97.75 173 LEU A C 1
ATOM 1339 O O . LEU A 1 173 ? 3.396 -9.931 14.336 1.00 97.75 173 LEU A O 1
ATOM 1343 N N . ALA A 1 174 ? 2.841 -11.529 12.871 1.00 97.12 174 ALA A N 1
ATOM 1344 C CA . ALA A 1 174 ? 2.760 -12.603 13.856 1.00 97.12 174 ALA A CA 1
ATOM 1345 C C . ALA A 1 174 ? 4.123 -13.128 14.341 1.00 97.12 174 ALA A C 1
ATOM 1347 O O . ALA A 1 174 ? 4.222 -13.584 15.477 1.00 97.12 174 ALA A O 1
ATOM 1348 N N . THR A 1 175 ? 5.170 -13.113 13.504 1.00 97.69 175 THR A N 1
ATOM 1349 C CA . THR A 1 175 ? 6.416 -13.851 13.804 1.00 97.69 175 THR A CA 1
ATOM 1350 C C . THR A 1 175 ? 7.689 -13.008 13.779 1.00 97.69 175 THR A C 1
ATOM 1352 O O . THR A 1 175 ? 8.764 -13.528 14.074 1.00 97.69 175 THR A O 1
ATOM 1355 N N . SER A 1 176 ? 7.632 -11.734 13.382 1.00 97.44 176 SER A N 1
ATOM 1356 C CA . SER A 1 176 ? 8.843 -10.926 13.212 1.00 97.44 176 SER A CA 1
ATOM 1357 C C . SER A 1 176 ? 9.525 -10.579 14.539 1.00 97.44 176 SER A C 1
ATOM 1359 O O . SER A 1 176 ? 8.911 -10.027 15.453 1.00 97.44 176 SER A O 1
ATOM 1361 N N . ALA A 1 177 ? 10.838 -10.824 14.593 1.00 97.88 177 ALA A N 1
ATOM 1362 C CA . ALA A 1 177 ? 11.725 -10.396 15.674 1.00 97.88 177 ALA A CA 1
ATOM 1363 C C . ALA A 1 177 ? 12.248 -8.954 15.506 1.00 97.88 177 ALA A C 1
ATOM 1365 O O . ALA A 1 177 ? 12.925 -8.446 16.397 1.00 97.88 177 ALA A O 1
ATOM 1366 N N . SER A 1 178 ? 11.963 -8.282 14.382 1.00 97.88 178 SER A N 1
ATOM 1367 C CA . SER A 1 178 ? 12.333 -6.872 14.204 1.00 97.88 178 SER A CA 1
ATOM 1368 C C . SER A 1 178 ? 11.674 -6.008 15.277 1.00 97.88 178 SER A C 1
ATOM 1370 O O . SER A 1 178 ? 10.514 -6.233 15.617 1.00 97.88 178 SER A O 1
ATOM 1372 N N . THR A 1 179 ? 12.396 -5.017 15.796 1.00 98.44 179 THR A N 1
ATOM 1373 C CA . THR A 1 179 ? 11.893 -4.148 16.865 1.00 98.44 179 THR A CA 1
ATOM 1374 C C . THR A 1 179 ? 10.915 -3.101 16.340 1.00 98.44 179 THR A C 1
ATOM 1376 O O . THR A 1 179 ? 10.991 -2.685 15.178 1.00 98.44 179 THR A O 1
ATOM 1379 N N . ALA A 1 180 ? 10.037 -2.616 17.219 1.00 98.38 180 ALA A N 1
ATOM 1380 C CA . ALA A 1 180 ? 9.189 -1.463 16.930 1.00 98.38 180 ALA A CA 1
ATOM 1381 C C . ALA A 1 180 ? 10.025 -0.225 16.548 1.00 98.38 180 ALA A C 1
ATOM 1383 O O . ALA A 1 180 ? 9.662 0.500 15.624 1.00 98.38 180 ALA A O 1
ATOM 1384 N N . ALA A 1 181 ? 11.191 -0.025 17.175 1.00 98.19 181 ALA A N 1
ATOM 1385 C CA . ALA A 1 181 ? 12.111 1.064 16.845 1.00 98.19 181 ALA A CA 1
ATOM 1386 C C . ALA A 1 181 ? 12.595 0.998 15.390 1.00 98.19 181 ALA A C 1
ATOM 1388 O O . ALA A 1 181 ? 12.577 2.010 14.693 1.00 98.19 181 ALA A O 1
ATOM 1389 N N . TRP A 1 182 ? 12.980 -0.190 14.908 1.00 97.88 182 TRP A N 1
ATOM 1390 C CA . TRP A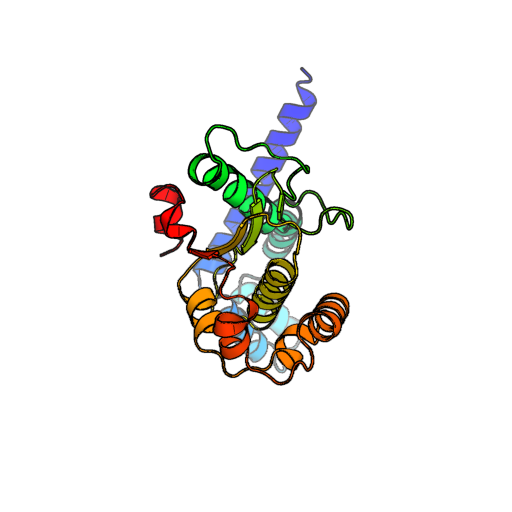 1 182 ? 13.346 -0.381 13.502 1.00 97.88 182 TRP A CA 1
ATOM 1391 C C . TRP A 1 182 ? 12.154 -0.145 12.572 1.00 97.88 182 TRP A C 1
ATOM 1393 O O . TRP A 1 182 ? 12.298 0.485 11.527 1.00 97.88 182 TRP A O 1
ATOM 1403 N N . ALA A 1 183 ? 10.976 -0.653 12.936 1.00 97.75 183 ALA A N 1
ATOM 1404 C CA . ALA A 1 183 ? 9.800 -0.577 12.077 1.00 97.75 183 ALA A CA 1
ATOM 1405 C C . ALA A 1 183 ? 9.258 0.859 11.940 1.00 97.75 183 ALA A C 1
ATOM 1407 O O . ALA A 1 183 ? 8.653 1.191 10.921 1.00 97.75 183 ALA A O 1
ATOM 1408 N N . LEU A 1 184 ? 9.503 1.713 12.938 1.00 98.25 184 LEU A N 1
ATOM 1409 C CA . LEU A 1 184 ? 9.027 3.097 12.997 1.00 98.25 184 LEU A CA 1
ATOM 1410 C C . LEU A 1 184 ? 10.130 4.142 12.731 1.00 98.25 184 LEU A C 1
ATOM 1412 O O . LEU A 1 184 ? 9.855 5.341 12.791 1.00 98.25 184 LEU A O 1
ATOM 1416 N N . ASP A 1 185 ? 11.355 3.726 12.387 1.00 96.62 185 ASP A N 1
ATOM 1417 C CA . ASP A 1 185 ? 12.516 4.610 12.164 1.00 96.62 185 ASP A CA 1
ATOM 1418 C C . ASP A 1 185 ? 12.280 5.676 11.073 1.00 96.62 185 ASP A C 1
ATOM 1420 O O . ASP A 1 185 ? 12.825 6.779 11.131 1.00 96.62 185 ASP A O 1
ATOM 1424 N N . ARG A 1 186 ? 11.431 5.371 10.083 1.00 96.69 186 ARG A N 1
ATOM 1425 C CA . ARG A 1 186 ? 11.019 6.284 9.002 1.00 96.69 186 ARG A CA 1
ATOM 1426 C C . ARG A 1 186 ? 9.685 6.982 9.258 1.00 96.69 186 ARG A C 1
ATOM 1428 O O . ARG A 1 186 ? 9.155 7.625 8.359 1.00 96.69 186 ARG A O 1
ATOM 1435 N N . SER A 1 187 ? 9.118 6.866 10.455 1.00 95.81 187 SER A N 1
ATOM 1436 C CA . SER A 1 187 ? 7.836 7.479 10.823 1.00 95.81 187 SER A CA 1
ATOM 1437 C C . SER A 1 187 ? 7.906 8.123 12.213 1.00 95.81 187 SER A C 1
ATOM 1439 O O . SER A 1 187 ? 7.299 7.617 13.157 1.00 95.81 187 SER A O 1
ATOM 1441 N N . PRO A 1 188 ? 8.591 9.278 12.360 1.00 95.75 188 PRO A N 1
ATOM 1442 C CA . PRO A 1 188 ? 8.804 9.916 13.662 1.00 95.75 188 PRO A CA 1
ATOM 1443 C C . PRO A 1 188 ? 7.511 10.231 14.425 1.00 95.75 188 PRO A C 1
ATOM 1445 O O . PRO A 1 188 ? 7.496 10.184 15.650 1.00 95.75 188 PRO A O 1
ATOM 1448 N N . GLY A 1 189 ? 6.422 10.546 13.713 1.00 95.06 189 GLY A N 1
ATOM 1449 C CA . GLY A 1 189 ? 5.102 10.749 14.319 1.00 95.06 189 GLY A CA 1
ATOM 1450 C C . GLY A 1 189 ? 4.568 9.481 14.985 1.00 95.06 189 GLY A C 1
ATOM 1451 O O . GLY A 1 189 ? 4.250 9.511 16.168 1.00 95.06 189 GLY A O 1
ATOM 1452 N N . ALA A 1 190 ? 4.563 8.361 14.260 1.00 96.25 190 ALA A N 1
ATOM 1453 C CA . ALA A 1 190 ? 4.120 7.074 14.791 1.00 96.25 190 ALA A CA 1
ATOM 1454 C C . ALA A 1 190 ? 5.043 6.553 15.903 1.00 96.25 190 ALA A C 1
ATOM 1456 O O . ALA A 1 190 ? 4.561 5.989 16.876 1.00 96.25 190 ALA A O 1
ATOM 1457 N N . LEU A 1 191 ? 6.357 6.797 15.815 1.00 97.88 191 LEU A N 1
ATOM 1458 C CA . LEU A 1 191 ? 7.296 6.462 16.890 1.00 97.88 191 LEU A CA 1
ATOM 1459 C C . LEU A 1 191 ? 7.001 7.241 18.181 1.00 97.88 191 LEU A C 1
ATOM 1461 O O . LEU A 1 191 ? 7.073 6.672 19.273 1.00 97.88 191 LEU A O 1
ATOM 1465 N N . ARG A 1 192 ? 6.642 8.528 18.073 1.00 97.69 192 ARG A N 1
ATOM 1466 C CA . ARG A 1 192 ? 6.195 9.314 19.233 1.00 97.69 192 ARG A CA 1
ATOM 1467 C C . ARG A 1 192 ? 4.906 8.750 19.813 1.00 97.69 192 ARG A C 1
ATOM 1469 O O . ARG A 1 192 ? 4.880 8.495 21.009 1.00 97.69 192 ARG A O 1
ATOM 1476 N N . THR A 1 193 ? 3.894 8.494 18.980 1.00 97.25 193 THR A N 1
ATOM 1477 C CA . THR A 1 193 ? 2.641 7.859 19.421 1.00 97.25 193 THR A CA 1
ATOM 1478 C C . THR A 1 193 ? 2.919 6.546 20.141 1.00 97.25 193 THR A C 1
ATOM 1480 O O . THR A 1 193 ? 2.451 6.354 21.258 1.00 97.25 193 THR A O 1
ATOM 1483 N N . PHE A 1 194 ? 3.761 5.686 19.560 1.00 98.44 194 PHE A N 1
ATOM 1484 C CA . PHE A 1 194 ? 4.157 4.427 20.179 1.00 98.44 194 PHE A CA 1
ATOM 1485 C C . PHE A 1 194 ? 4.761 4.652 21.564 1.00 98.44 194 PHE A C 1
ATOM 1487 O O . PHE A 1 194 ? 4.343 4.030 22.535 1.00 98.44 194 PHE A O 1
ATOM 1494 N N . THR A 1 195 ? 5.720 5.575 21.661 1.00 98.00 195 THR A N 1
ATOM 1495 C CA . THR A 1 195 ? 6.424 5.855 22.917 1.00 98.00 195 THR A CA 1
ATOM 1496 C C . THR A 1 195 ? 5.484 6.386 23.993 1.00 98.00 195 THR A C 1
ATOM 1498 O O . THR A 1 195 ? 5.592 6.000 25.154 1.00 98.00 195 THR A O 1
ATOM 1501 N N . THR A 1 196 ? 4.546 7.249 23.607 1.00 97.88 196 THR A N 1
ATOM 1502 C CA . THR A 1 196 ? 3.563 7.843 24.516 1.00 97.88 196 THR A CA 1
ATOM 1503 C C . THR A 1 196 ? 2.525 6.834 25.000 1.00 97.88 196 THR A C 1
ATOM 1505 O O . THR A 1 196 ? 2.175 6.863 26.176 1.00 97.88 196 THR A O 1
ATOM 1508 N N . VAL A 1 197 ? 2.027 5.962 24.120 1.00 97.81 197 VAL A N 1
ATOM 1509 C CA . VAL A 1 197 ? 0.892 5.073 24.425 1.00 97.81 197 VAL A CA 1
ATOM 1510 C C . VAL A 1 197 ? 1.349 3.712 24.958 1.00 97.81 197 VAL A C 1
ATOM 1512 O O . VAL A 1 197 ? 0.734 3.173 25.874 1.00 97.81 197 VAL A O 1
ATOM 1515 N N . PHE A 1 198 ? 2.438 3.158 24.420 1.00 97.88 198 PHE A N 1
ATOM 1516 C CA . PHE A 1 198 ? 2.880 1.782 24.690 1.00 97.88 198 PHE A CA 1
ATOM 1517 C C . PHE A 1 198 ? 4.246 1.691 25.386 1.00 97.88 198 PHE A C 1
ATOM 1519 O O . PHE A 1 198 ? 4.638 0.614 25.832 1.00 97.88 198 PHE A O 1
ATOM 1526 N N . GLY A 1 199 ? 4.979 2.801 25.509 1.00 96.81 199 GLY A N 1
ATOM 1527 C CA . GLY A 1 199 ? 6.287 2.836 26.160 1.00 96.81 199 GLY A CA 1
ATOM 1528 C C . GLY A 1 199 ? 7.451 2.526 25.214 1.00 96.81 199 GLY A C 1
ATOM 1529 O O . GLY A 1 199 ? 7.474 2.943 24.060 1.00 96.81 199 GLY A O 1
ATOM 1530 N N . THR A 1 200 ? 8.497 1.857 25.702 1.00 95.62 200 THR A N 1
ATOM 1531 C CA . THR A 1 200 ? 9.766 1.774 24.957 1.00 95.62 200 THR A CA 1
ATOM 1532 C C . THR A 1 200 ? 9.668 0.895 23.695 1.00 95.62 200 THR A C 1
ATOM 1534 O O . THR A 1 200 ? 9.179 -0.234 23.754 1.00 95.62 200 THR A O 1
ATOM 1537 N N . PRO A 1 201 ? 10.196 1.343 22.537 1.00 96.94 201 PRO A N 1
ATOM 1538 C CA . PRO A 1 201 ? 10.047 0.651 21.251 1.00 96.94 201 PRO A CA 1
ATOM 1539 C C . PRO A 1 201 ? 11.042 -0.512 21.045 1.00 96.94 201 PRO A C 1
ATOM 1541 O O . PRO A 1 201 ? 11.460 -0.798 19.922 1.00 96.94 201 PRO A O 1
ATOM 1544 N N . ASN A 1 202 ? 11.436 -1.192 22.125 1.00 96.88 202 ASN A N 1
ATOM 1545 C CA . ASN A 1 202 ? 12.413 -2.288 22.091 1.00 96.88 202 ASN A CA 1
ATOM 1546 C C . ASN A 1 202 ? 11.776 -3.663 21.859 1.00 96.88 202 ASN A C 1
ATOM 1548 O O . ASN A 1 202 ? 12.477 -4.600 21.484 1.00 96.88 202 ASN A O 1
ATOM 1552 N N . MET A 1 203 ? 10.464 -3.790 22.074 1.00 98.00 203 MET A N 1
ATOM 1553 C CA . MET A 1 203 ? 9.745 -5.032 21.798 1.00 98.00 203 MET A CA 1
ATOM 1554 C C . MET A 1 203 ? 9.696 -5.343 20.303 1.00 98.00 203 MET A C 1
ATOM 1556 O O . MET A 1 203 ? 9.774 -4.446 19.455 1.00 98.00 203 MET A O 1
ATOM 1560 N N . SER A 1 204 ? 9.559 -6.627 19.983 1.00 98.69 204 SER A N 1
ATOM 1561 C CA . SER A 1 204 ? 9.402 -7.057 18.601 1.00 98.69 204 SER A CA 1
ATOM 1562 C C . SER A 1 204 ? 8.021 -6.705 18.048 1.00 98.69 204 SER A C 1
ATOM 1564 O O . SER A 1 204 ? 7.049 -6.541 18.787 1.00 98.69 204 SER A O 1
ATOM 1566 N N . VAL A 1 205 ? 7.924 -6.646 16.721 1.00 98.69 205 VAL A N 1
ATOM 1567 C CA . VAL A 1 205 ? 6.651 -6.524 15.999 1.00 98.69 205 VAL A CA 1
ATOM 1568 C C . VAL A 1 205 ? 5.672 -7.630 16.419 1.00 98.69 205 VAL A C 1
ATOM 1570 O O . VAL A 1 205 ? 4.505 -7.338 16.672 1.00 98.69 205 VAL A O 1
ATOM 1573 N N . ALA A 1 206 ? 6.141 -8.874 16.567 1.00 98.62 206 ALA A N 1
ATOM 1574 C CA . ALA A 1 206 ? 5.313 -9.995 17.019 1.00 98.62 206 ALA A CA 1
ATOM 1575 C C . ALA A 1 206 ? 4.799 -9.833 18.457 1.00 98.62 206 ALA A C 1
ATOM 1577 O O . ALA A 1 206 ? 3.627 -10.093 18.740 1.00 98.62 206 ALA A O 1
ATOM 1578 N N . GLN A 1 207 ? 5.657 -9.363 19.367 1.00 98.62 207 GLN A N 1
ATOM 1579 C CA . GLN A 1 207 ? 5.257 -9.081 20.745 1.00 98.62 207 GLN A CA 1
ATOM 1580 C C . GLN A 1 207 ? 4.199 -7.979 20.778 1.00 98.62 207 GLN A C 1
ATOM 1582 O O . GLN A 1 207 ? 3.139 -8.188 21.353 1.00 98.62 207 GLN A O 1
ATOM 1587 N N . PHE A 1 208 ? 4.433 -6.861 20.086 1.00 98.75 208 PHE A N 1
ATOM 1588 C CA . PHE A 1 208 ? 3.458 -5.774 20.000 1.00 98.75 208 PHE A CA 1
ATOM 1589 C C . PHE A 1 208 ? 2.105 -6.246 19.455 1.00 98.75 208 PHE A C 1
ATOM 1591 O O . PHE A 1 208 ? 1.060 -5.916 20.016 1.00 98.75 208 PHE A O 1
ATOM 1598 N N . THR A 1 209 ? 2.132 -7.046 18.385 1.00 98.62 209 THR A N 1
ATOM 1599 C CA . THR A 1 209 ? 0.923 -7.553 17.722 1.00 98.62 209 THR A CA 1
ATOM 1600 C C . THR A 1 209 ? 0.090 -8.428 18.659 1.00 98.62 209 THR A C 1
ATOM 1602 O O . THR A 1 209 ? -1.128 -8.303 18.694 1.00 98.62 209 THR A O 1
ATOM 1605 N N . THR A 1 210 ? 0.735 -9.284 19.453 1.00 98.00 210 THR A N 1
ATOM 1606 C CA . THR A 1 210 ? 0.039 -10.223 20.350 1.00 98.00 210 THR A CA 1
ATOM 1607 C C . THR A 1 210 ? -0.347 -9.630 21.704 1.00 98.00 210 THR A C 1
ATOM 1609 O O . THR A 1 210 ? -1.207 -10.200 22.372 1.00 98.00 210 THR A O 1
ATOM 1612 N N . THR A 1 211 ? 0.244 -8.505 22.122 1.00 97.56 211 THR A N 1
ATOM 1613 C CA . THR A 1 211 ? -0.074 -7.861 23.408 1.00 97.56 211 THR A CA 1
ATOM 1614 C C . THR A 1 211 ? -0.901 -6.590 23.239 1.00 97.56 211 THR A C 1
ATOM 1616 O O . THR A 1 211 ? -2.046 -6.537 23.678 1.00 97.56 211 THR A O 1
ATOM 1619 N N . HIS A 1 212 ? -0.344 -5.559 22.606 1.00 98.06 212 HIS A N 1
ATOM 1620 C CA . HIS A 1 212 ? -0.950 -4.227 22.544 1.00 98.06 212 HIS A CA 1
ATOM 1621 C C . HIS A 1 212 ? -1.953 -4.093 21.400 1.00 98.06 212 HIS A C 1
ATOM 1623 O O . HIS A 1 212 ? -2.988 -3.458 21.575 1.00 98.06 212 HIS A O 1
ATOM 1629 N N . ALA A 1 213 ? -1.687 -4.731 20.259 1.00 98.25 213 ALA A N 1
ATOM 1630 C CA . ALA A 1 213 ? -2.575 -4.705 19.099 1.00 98.25 213 ALA A CA 1
ATOM 1631 C C . ALA A 1 213 ? -3.463 -5.955 18.975 1.00 98.25 213 ALA A C 1
ATOM 1633 O O . ALA A 1 213 ? -4.065 -6.169 17.929 1.00 98.25 213 ALA A O 1
ATOM 1634 N N . ALA A 1 214 ? -3.593 -6.761 20.035 1.00 97.62 214 ALA A N 1
ATOM 1635 C CA . ALA A 1 214 ? -4.376 -8.003 20.018 1.00 97.62 214 ALA A CA 1
ATOM 1636 C C . ALA A 1 214 ? -5.869 -7.796 19.691 1.00 97.62 214 ALA A C 1
ATOM 1638 O O . ALA A 1 214 ? -6.554 -8.730 19.285 1.00 97.62 214 ALA A O 1
ATOM 1639 N N . HIS A 1 215 ? -6.371 -6.576 19.892 1.00 97.56 215 HIS A N 1
ATOM 1640 C CA . HIS A 1 215 ? -7.743 -6.175 19.594 1.00 97.56 215 HIS A CA 1
ATOM 1641 C C . HIS A 1 215 ? -7.935 -5.686 18.147 1.00 97.56 215 HIS A C 1
ATOM 1643 O O . HIS A 1 215 ? -9.073 -5.488 17.729 1.00 97.56 215 HIS A O 1
ATOM 1649 N N . VAL A 1 216 ? -6.852 -5.473 17.390 1.00 98.56 216 VAL A N 1
ATOM 1650 C CA . VAL A 1 216 ? -6.923 -5.078 15.979 1.00 98.56 216 VAL A CA 1
ATOM 1651 C C . VAL A 1 216 ? -7.142 -6.330 15.137 1.00 98.56 216 VAL A C 1
ATOM 1653 O O . VAL A 1 216 ? -6.314 -7.242 15.131 1.00 98.56 216 VAL A O 1
ATOM 1656 N N . GLN A 1 217 ? -8.246 -6.378 14.396 1.00 97.81 217 GLN A N 1
ATOM 1657 C CA . GLN A 1 217 ? -8.533 -7.499 13.510 1.00 97.81 217 GLN A CA 1
ATOM 1658 C C . GLN A 1 217 ? -7.718 -7.367 12.220 1.00 97.81 217 GLN A C 1
ATOM 1660 O O . GLN A 1 217 ? -7.826 -6.379 11.497 1.00 97.81 217 GLN A O 1
ATOM 1665 N N . ILE A 1 218 ? -6.907 -8.382 11.920 1.00 97.75 218 ILE A N 1
ATOM 1666 C CA . ILE A 1 218 ? -6.098 -8.444 10.700 1.00 97.75 218 ILE A CA 1
ATOM 1667 C C . ILE A 1 218 ? -6.765 -9.419 9.728 1.00 97.75 218 ILE A C 1
ATOM 1669 O O . ILE A 1 218 ? -6.886 -10.604 10.039 1.00 97.75 218 ILE A O 1
ATOM 1673 N N . THR A 1 219 ? -7.167 -8.931 8.554 1.00 96.50 219 THR A N 1
ATOM 1674 C CA . THR A 1 219 ? -7.926 -9.712 7.562 1.00 96.50 219 THR A CA 1
ATOM 1675 C C . THR A 1 219 ? -7.211 -9.721 6.213 1.00 96.50 219 THR A C 1
ATOM 1677 O O . THR A 1 219 ? -6.799 -8.671 5.713 1.00 96.50 219 THR A O 1
ATOM 1680 N N . ASP A 1 220 ? -7.086 -10.899 5.598 1.00 94.75 220 ASP A N 1
ATOM 1681 C CA . ASP A 1 220 ? -6.611 -11.017 4.220 1.00 94.75 220 ASP A CA 1
ATOM 1682 C C . ASP A 1 220 ? -7.754 -10.708 3.247 1.00 94.75 220 ASP A C 1
ATOM 1684 O O . ASP A 1 220 ? -8.783 -11.380 3.210 1.00 94.75 220 ASP A O 1
ATOM 1688 N N . LEU A 1 221 ? -7.573 -9.679 2.428 1.00 93.69 221 LEU A N 1
ATOM 1689 C CA . LEU A 1 221 ? -8.577 -9.212 1.478 1.00 93.69 221 LEU A CA 1
ATOM 1690 C C . LEU A 1 221 ? -8.912 -10.230 0.396 1.00 93.69 221 LEU A C 1
ATOM 1692 O O . LEU A 1 221 ? -9.962 -10.113 -0.232 1.00 93.69 221 LEU A O 1
ATOM 1696 N N . ARG A 1 222 ? -8.064 -11.234 0.169 1.00 90.94 222 ARG A N 1
ATOM 1697 C CA . ARG A 1 222 ? -8.375 -12.317 -0.774 1.00 90.94 222 ARG A CA 1
ATOM 1698 C C . ARG A 1 222 ? -9.631 -13.097 -0.375 1.00 90.94 222 ARG A C 1
ATOM 1700 O O . ARG A 1 222 ? -10.270 -13.653 -1.261 1.00 90.94 222 ARG A O 1
ATOM 1707 N N . ASP A 1 223 ? -10.000 -13.072 0.904 1.00 90.38 223 ASP A N 1
ATOM 1708 C CA . ASP A 1 223 ? -11.196 -13.739 1.426 1.00 90.38 223 ASP A CA 1
ATOM 1709 C C . ASP A 1 223 ? -12.480 -12.910 1.221 1.00 90.38 223 ASP A C 1
ATOM 1711 O O . ASP A 1 223 ? -13.584 -13.437 1.347 1.00 90.38 223 ASP A O 1
ATOM 1715 N N . LEU A 1 224 ? -12.347 -11.617 0.897 1.00 91.25 224 LEU A N 1
ATOM 1716 C CA . LEU A 1 224 ? -13.461 -10.669 0.749 1.00 91.25 224 LEU A CA 1
ATOM 1717 C C . LEU A 1 224 ? -13.632 -10.151 -0.683 1.00 91.25 224 LEU A C 1
ATOM 1719 O O . LEU A 1 224 ? -14.720 -9.729 -1.066 1.00 91.25 224 LEU A O 1
ATOM 1723 N N . LEU A 1 225 ? -12.558 -10.135 -1.473 1.00 87.81 225 LEU A N 1
ATOM 1724 C CA . LEU A 1 225 ? -12.593 -9.647 -2.847 1.00 87.81 225 LEU A CA 1
ATOM 1725 C C . LEU A 1 225 ? -13.319 -10.634 -3.778 1.00 87.81 225 LEU A C 1
ATOM 1727 O O . LEU A 1 225 ? -13.260 -11.847 -3.568 1.00 87.81 225 LEU A O 1
ATOM 1731 N N . PRO A 1 226 ? -13.937 -10.144 -4.873 1.00 86.12 226 PRO A N 1
ATOM 1732 C CA . PRO A 1 226 ? -14.536 -11.012 -5.882 1.00 86.12 226 PRO A CA 1
ATOM 1733 C C . PRO A 1 226 ? -13.552 -12.073 -6.387 1.00 86.12 226 PRO A C 1
ATOM 1735 O O . PRO A 1 226 ? -12.380 -11.774 -6.626 1.00 86.12 226 PRO A O 1
ATOM 1738 N N . ALA A 1 227 ? -14.038 -13.293 -6.633 1.00 85.31 227 ALA A N 1
ATOM 1739 C CA . ALA A 1 227 ? -13.198 -14.433 -7.021 1.00 85.31 227 ALA A CA 1
ATOM 1740 C C . ALA A 1 227 ? -12.306 -14.157 -8.249 1.00 85.31 227 ALA A C 1
ATOM 1742 O O . ALA A 1 227 ? -11.160 -14.600 -8.296 1.00 85.31 227 ALA A O 1
ATOM 1743 N N . SER A 1 228 ? -12.800 -13.380 -9.219 1.00 84.75 228 SER A N 1
ATOM 1744 C CA . SER A 1 228 ? -12.035 -12.959 -10.401 1.00 84.75 228 SER A CA 1
ATOM 1745 C C . SER A 1 228 ? -10.814 -12.102 -10.055 1.00 84.75 228 SER A C 1
ATOM 1747 O O . SER A 1 228 ? -9.781 -12.213 -10.709 1.00 84.75 228 SER A O 1
ATOM 1749 N N . VAL A 1 229 ? -10.915 -11.271 -9.017 1.00 84.25 229 VAL A N 1
ATOM 1750 C CA . VAL A 1 229 ? -9.816 -10.442 -8.511 1.00 84.25 229 VAL A CA 1
ATOM 1751 C C . VAL A 1 229 ? -8.902 -11.276 -7.620 1.00 84.25 229 VAL A C 1
ATOM 1753 O O . VAL A 1 229 ? -7.685 -11.226 -7.784 1.00 84.25 229 VAL A O 1
ATOM 1756 N N . ALA A 1 230 ? -9.468 -12.087 -6.723 1.00 83.44 230 ALA A N 1
ATOM 1757 C CA . ALA A 1 230 ? -8.702 -12.948 -5.824 1.00 83.44 230 ALA A CA 1
ATOM 1758 C C . ALA A 1 230 ? -7.779 -13.916 -6.590 1.00 83.44 230 ALA A C 1
ATOM 1760 O O . ALA A 1 230 ? -6.635 -14.117 -6.186 1.00 83.44 230 ALA A O 1
ATOM 1761 N N . ALA A 1 231 ? -8.222 -14.439 -7.740 1.00 83.44 231 ALA A N 1
ATOM 1762 C CA . ALA A 1 231 ? -7.414 -15.295 -8.612 1.00 83.44 231 ALA A CA 1
ATOM 1763 C C . ALA A 1 231 ? -6.137 -14.609 -9.141 1.00 83.44 231 ALA A C 1
ATOM 1765 O O . ALA A 1 231 ? -5.113 -15.265 -9.301 1.00 83.44 231 ALA A O 1
ATOM 1766 N N . LEU A 1 232 ? -6.153 -13.287 -9.355 1.00 81.44 232 LEU A N 1
ATOM 1767 C CA . LEU A 1 232 ? -4.973 -12.511 -9.780 1.00 81.44 232 LEU A CA 1
ATOM 1768 C C . LEU A 1 232 ? -3.979 -12.255 -8.631 1.00 81.44 232 LEU A C 1
ATOM 1770 O O . LEU A 1 232 ? -2.867 -11.762 -8.849 1.00 81.44 232 LEU A O 1
ATOM 1774 N N . LEU A 1 233 ? -4.392 -12.541 -7.395 1.00 78.31 233 LEU A N 1
ATOM 1775 C CA . LEU A 1 233 ? -3.626 -12.323 -6.169 1.00 78.31 233 LEU A CA 1
ATOM 1776 C C . LEU A 1 233 ? -3.037 -13.617 -5.590 1.00 78.31 233 LEU A C 1
ATOM 1778 O O . LEU A 1 233 ? -2.278 -13.540 -4.619 1.00 78.31 233 LEU A O 1
ATOM 1782 N N . GLN A 1 234 ? -3.361 -14.770 -6.184 1.00 65.94 234 GLN A N 1
ATOM 1783 C CA . GLN A 1 234 ? -2.664 -16.042 -5.959 1.00 65.94 234 GLN A CA 1
ATOM 1784 C C . GLN A 1 234 ? -1.226 -15.958 -6.498 1.00 65.94 234 GLN A C 1
ATOM 1786 O O . GLN A 1 234 ? -0.350 -16.594 -5.881 1.00 65.94 234 GLN A O 1
#

Secondary structure (DSSP, 8-state):
--HHHHHHHHHHHHHHHHHHHHHHHHHHHS-HHHHHHHHHHHHTT--HHHHHHHHHHTT--HHHHHHHHHHHHHHTTHHHHHHHHHHHHHHHHHS-TT--EEE----SS---TT--SSEEESSEEEEEE-PPP-S--HHHHHHHHHHHHHHHT--S-PEEEEEESSHHHHHHHHH---BHHHHHTT-HHHHHHHHHHH--TTSBHHHHHHHTSTTSEEEEGGGTS-HHHHGGG-

Radius of gyration: 22.69 Å; chains: 1; bounding box: 61×35×58 Å

pLDDT: mean 91.7, std 8.1, range [48.34, 98.75]

Organism: NCBI:txid1303692

Sequence (234 aa):
MDTSSAHQDREEAKRLSTAVGVLADFLSRQPLTLALASLEHRLEGADGMNVMRIAEDSHVVPELLASAFTARESLGRINDLIHACGILLVLPHILGDEERITVRPSLGAGNDPSRPYDLETDQRIAEFKLARWRGADAMRKRQTFKDLVMLAADTSGRRAELFVIGPEPCRFLATSASTAAWALDRSPGALRTFTTVFGTPNMSVAQFTTTHAAHVQITDLRDLLPASVAALLQ

Foldseek 3Di:
DDPVVVVVVVVLVVLLVVLVVLLCVLCVVDHPVVLVVVLVVQCVVDDPVSNVVSCVVSVVDPSNVVSVVSNCVVCVCVVLVLQLCLCVQQCVVPADPPKAFPDDAPSPPDDDVVDLARTDIPAAGEHEAEDDDDPPCLVVQLVQLLLLLVQLLDDPNHQAEYEHADCVSVCCQQPFQAWQCSSCVVPVPSVVSCCVRPNDRGGTSNVCCVPRSVRYHYYHSLVRGDVVVNVVSD